Protein AF-A0A9P7ACK7-F1 (afdb_monomer_lite)

Secondary structure (DSSP, 8-state):
-----------PBP--EE----TTSS-HHHHS-GGGSSSSTT--SEEEE-SSTTS-EEEETT--SB-SSTTPPPHHHHHHHHHHHHHHHHHHS--TT--GGGS-HHHHHHHHHHHHHHHHHHHHHHHHHHHHHHHHHHHHHHHHHHHHHHHHHS-HHHHHHHHHHHHHTT--HHHHHHHHHHHHTTS---TT--THHHHHHHHHTT-

Radius of gyration: 42.9 Å; chains: 1; bounding box: 90×29×126 Å

pLDDT: mean 78.99, std 15.55, range [35.28, 98.31]

Structure (mmCIF, N/CA/C/O backbone):
data_AF-A0A9P7ACK7-F1
#
_entry.id   AF-A0A9P7ACK7-F1
#
loop_
_atom_site.group_PDB
_atom_site.id
_atom_site.type_symbol
_atom_site.label_atom_id
_atom_site.label_alt_id
_atom_site.label_comp_id
_atom_site.label_asym_id
_atom_site.label_entity_id
_atom_site.label_seq_id
_atom_site.pdbx_PDB_ins_code
_atom_site.Cartn_x
_atom_site.Cartn_y
_atom_site.Cartn_z
_atom_site.occupancy
_atom_site.B_iso_or_equiv
_atom_site.auth_seq_id
_atom_site.auth_comp_id
_atom_site.auth_asym_id
_atom_site.auth_atom_id
_atom_site.pdbx_PDB_model_num
ATOM 1 N N . MET A 1 1 ? 42.274 -5.880 -63.599 1.00 37.25 1 MET A N 1
ATOM 2 C CA . MET A 1 1 ? 42.775 -5.464 -62.274 1.00 37.25 1 MET A CA 1
ATOM 3 C C . MET A 1 1 ? 41.823 -4.400 -61.757 1.00 37.25 1 MET A C 1
ATOM 5 O O . MET A 1 1 ? 41.959 -3.244 -62.131 1.00 37.25 1 MET A O 1
ATOM 9 N N . CYS A 1 2 ? 40.782 -4.815 -61.036 1.00 35.28 2 CYS A N 1
ATOM 10 C CA . CYS A 1 2 ? 39.877 -3.897 -60.348 1.00 35.28 2 CYS A CA 1
ATOM 11 C C . CYS A 1 2 ? 40.475 -3.650 -58.967 1.00 35.28 2 CYS A C 1
ATOM 13 O O . CYS A 1 2 ? 40.701 -4.600 -58.224 1.00 35.28 2 CYS A O 1
ATOM 15 N N . SER A 1 3 ? 40.822 -2.399 -58.688 1.00 40.72 3 SER A N 1
ATOM 16 C CA . SER A 1 3 ? 41.389 -1.988 -57.411 1.00 40.72 3 SER A CA 1
ATOM 17 C C . SER A 1 3 ? 40.266 -1.846 -56.391 1.00 40.72 3 SER A C 1
ATOM 19 O O . SER A 1 3 ? 39.449 -0.933 -56.489 1.00 40.72 3 SER A O 1
ATOM 21 N N . ASP A 1 4 ? 40.252 -2.765 -55.431 1.00 46.09 4 ASP A N 1
ATOM 22 C CA . ASP A 1 4 ? 39.451 -2.706 -54.215 1.00 46.09 4 ASP A CA 1
ATOM 23 C C . ASP A 1 4 ? 39.925 -1.547 -53.330 1.00 46.09 4 ASP A C 1
ATOM 25 O O . ASP A 1 4 ? 40.923 -1.642 -52.615 1.00 46.09 4 ASP A O 1
ATOM 29 N N . THR A 1 5 ? 39.195 -0.436 -53.349 1.00 46.88 5 THR A N 1
ATOM 30 C CA . THR A 1 5 ? 39.210 0.545 -52.260 1.00 46.88 5 THR A CA 1
ATOM 31 C C . THR A 1 5 ? 38.055 0.233 -51.315 1.00 46.88 5 THR A C 1
ATOM 33 O O . THR A 1 5 ? 36.973 0.815 -51.391 1.00 46.88 5 THR A O 1
ATOM 36 N N . CYS A 1 6 ? 38.292 -0.705 -50.394 1.00 43.12 6 CYS A N 1
ATOM 37 C CA . CYS A 1 6 ? 37.492 -0.845 -49.181 1.00 43.12 6 CYS A CA 1
ATOM 38 C C . CYS A 1 6 ? 37.646 0.436 -48.350 1.00 43.12 6 CYS A C 1
ATOM 40 O O . CYS A 1 6 ? 38.599 0.592 -47.589 1.00 43.12 6 CYS A O 1
ATOM 42 N N . PHE A 1 7 ? 36.712 1.371 -48.514 1.00 46.81 7 PHE A N 1
ATOM 43 C CA . PHE A 1 7 ? 36.520 2.464 -47.571 1.00 46.81 7 PHE A CA 1
ATOM 44 C C . PHE A 1 7 ? 36.173 1.856 -46.208 1.00 46.81 7 PHE A C 1
ATOM 46 O O . PHE A 1 7 ? 35.097 1.284 -46.034 1.00 46.81 7 PHE A O 1
ATOM 53 N N . LEU A 1 8 ? 37.088 1.974 -45.245 1.00 49.50 8 LEU A N 1
ATOM 54 C CA . LEU A 1 8 ? 36.790 1.785 -43.829 1.00 49.50 8 LEU A CA 1
ATOM 55 C C . LEU A 1 8 ? 35.678 2.780 -43.466 1.00 49.50 8 LEU A C 1
ATOM 57 O O . LEU A 1 8 ? 35.921 3.984 -43.371 1.00 49.50 8 LEU A O 1
ATOM 61 N N . LYS A 1 9 ? 34.438 2.289 -43.346 1.00 55.56 9 LYS A N 1
ATOM 62 C CA . LYS A 1 9 ? 33.336 3.063 -42.766 1.00 55.56 9 LYS A CA 1
ATOM 63 C C . LYS A 1 9 ? 33.740 3.450 -41.338 1.00 55.56 9 LYS A C 1
ATOM 65 O O . LYS A 1 9 ? 34.284 2.595 -40.642 1.00 55.56 9 LYS A O 1
ATOM 70 N N . PRO A 1 10 ? 33.485 4.692 -40.895 1.00 56.47 10 PRO A N 1
ATOM 71 C CA . PRO A 1 10 ? 33.673 5.047 -39.496 1.00 56.47 10 PRO A CA 1
ATOM 72 C C . PRO A 1 10 ? 32.839 4.104 -38.624 1.00 56.47 10 PRO A C 1
ATOM 74 O O . PRO A 1 10 ? 31.705 3.779 -38.981 1.00 56.47 10 PRO A O 1
ATOM 77 N N . ASP A 1 11 ? 33.406 3.657 -37.507 1.00 60.44 11 ASP A N 1
ATOM 78 C CA . ASP A 1 11 ? 32.701 2.857 -36.510 1.00 60.44 11 ASP A CA 1
ATOM 79 C C . ASP A 1 11 ? 31.513 3.668 -35.968 1.00 60.44 11 ASP A C 1
ATOM 81 O O . ASP A 1 11 ? 31.672 4.586 -35.161 1.00 60.44 11 ASP A O 1
ATOM 85 N N . ILE A 1 12 ? 30.306 3.373 -36.455 1.00 74.62 12 ILE A N 1
ATOM 86 C CA . ILE A 1 12 ? 29.082 4.033 -35.997 1.00 74.62 12 ILE A CA 1
ATOM 87 C C . ILE A 1 12 ? 28.707 3.420 -34.649 1.00 74.62 12 ILE A C 1
ATOM 89 O O . ILE A 1 12 ? 28.418 2.223 -34.550 1.00 74.62 12 ILE A O 1
ATOM 93 N N . VAL A 1 13 ? 28.693 4.251 -33.606 1.00 82.81 13 VAL A N 1
ATOM 94 C CA . VAL A 1 13 ? 28.342 3.827 -32.249 1.00 82.81 13 VAL A CA 1
ATOM 95 C C . VAL A 1 13 ? 26.847 3.529 -32.163 1.00 82.81 13 VAL A C 1
ATOM 97 O O . VAL A 1 13 ? 26.015 4.360 -32.520 1.00 82.81 13 VAL A O 1
ATOM 100 N N . CYS A 1 14 ? 26.491 2.358 -31.633 1.00 84.00 14 CYS A N 1
ATOM 101 C CA . CYS A 1 14 ? 25.102 1.965 -31.417 1.00 84.00 14 CYS A CA 1
ATOM 102 C C . CYS A 1 14 ? 24.400 2.964 -30.469 1.00 84.00 14 CYS A C 1
ATOM 104 O O . CYS A 1 14 ? 24.851 3.131 -29.326 1.00 84.00 14 CYS A O 1
ATOM 106 N N . PRO A 1 15 ? 23.300 3.612 -30.901 1.00 83.19 15 PRO A N 1
ATOM 107 C CA . PRO A 1 15 ? 22.572 4.587 -30.089 1.00 83.19 15 PRO A CA 1
ATOM 108 C C . PRO A 1 15 ? 21.656 3.948 -29.029 1.00 83.19 15 PRO A C 1
ATOM 110 O O . PRO A 1 15 ? 21.229 4.638 -28.105 1.00 83.19 15 PRO A O 1
ATOM 113 N N . GLY A 1 16 ? 21.361 2.647 -29.141 1.00 88.44 16 GLY A N 1
ATOM 114 C CA . GLY A 1 16 ? 20.352 1.959 -28.326 1.00 88.44 16 GLY A CA 1
ATOM 115 C C . GLY A 1 16 ? 18.915 2.205 -28.808 1.00 88.44 16 GLY A C 1
ATOM 116 O O . GLY A 1 16 ? 18.692 2.762 -29.882 1.00 88.44 16 GLY A O 1
ATOM 117 N N . ILE A 1 17 ? 17.934 1.771 -28.014 1.00 91.44 17 ILE A N 1
ATOM 118 C CA . ILE A 1 17 ? 16.497 1.882 -28.315 1.00 91.44 17 ILE A CA 1
ATOM 119 C C . ILE A 1 17 ? 15.850 2.984 -27.472 1.00 91.44 17 ILE A C 1
ATOM 121 O O . ILE A 1 17 ? 16.075 3.013 -26.265 1.00 91.44 17 ILE A O 1
ATOM 125 N N . PRO A 1 18 ? 15.016 3.870 -28.046 1.00 91.38 18 PRO A N 1
ATOM 126 C CA . PRO A 1 18 ? 14.220 4.806 -27.254 1.00 91.38 18 PRO A CA 1
ATOM 127 C C . PRO A 1 18 ? 13.176 4.073 -26.399 1.00 91.38 18 PRO A C 1
ATOM 129 O O . PRO A 1 18 ? 12.415 3.240 -26.892 1.00 91.38 18 PRO A O 1
ATOM 132 N N . ILE A 1 19 ? 13.122 4.400 -25.109 1.00 91.94 19 ILE A N 1
ATOM 133 C CA . ILE A 1 19 ? 12.103 3.896 -24.189 1.00 91.94 19 ILE A CA 1
ATOM 134 C C . ILE A 1 19 ? 10.873 4.794 -24.312 1.00 91.94 19 ILE A C 1
ATOM 136 O O . ILE A 1 19 ? 10.815 5.881 -23.738 1.00 91.94 19 ILE A O 1
ATOM 140 N N . ASN A 1 20 ? 9.871 4.316 -25.047 1.00 90.38 20 ASN A N 1
ATOM 141 C CA . ASN A 1 20 ? 8.569 4.970 -25.131 1.00 90.38 20 ASN A CA 1
ATOM 142 C C . ASN A 1 20 ? 7.736 4.579 -23.910 1.00 90.38 20 ASN A C 1
ATOM 144 O O . ASN A 1 20 ? 7.006 3.586 -23.934 1.00 90.38 20 ASN A O 1
ATOM 148 N N . TRP A 1 21 ? 7.899 5.328 -22.823 1.00 90.06 21 TRP A N 1
ATOM 149 C CA . TRP A 1 21 ? 7.120 5.107 -21.614 1.00 90.06 21 TRP A CA 1
ATOM 150 C C . TRP A 1 21 ? 5.757 5.807 -21.720 1.00 90.06 21 TRP A C 1
ATOM 152 O O . TRP A 1 21 ? 5.718 6.957 -22.151 1.00 90.06 21 TRP A O 1
ATOM 162 N N . PRO A 1 22 ? 4.647 5.145 -21.359 1.00 89.12 22 PRO A N 1
ATOM 163 C CA . PRO A 1 22 ? 3.318 5.738 -21.457 1.00 89.12 22 PRO A CA 1
ATOM 164 C C . PRO A 1 22 ? 3.135 6.977 -20.571 1.00 89.12 22 PRO A C 1
ATOM 166 O O . PRO A 1 22 ? 3.427 6.933 -19.375 1.00 89.12 22 PRO A O 1
ATOM 169 N N . ASP A 1 23 ? 2.560 8.035 -21.148 1.00 85.88 23 ASP A N 1
ATOM 170 C CA . ASP A 1 23 ? 2.195 9.272 -20.442 1.00 85.88 23 ASP A CA 1
ATOM 171 C C . ASP A 1 23 ? 0.953 9.111 -19.546 1.00 85.88 23 ASP A C 1
ATOM 173 O O . ASP A 1 23 ? 0.711 9.942 -18.673 1.00 85.88 23 ASP A O 1
ATOM 177 N N . ASP A 1 24 ? 0.157 8.048 -19.747 1.00 86.38 24 ASP A N 1
ATOM 178 C CA . ASP A 1 24 ? -0.969 7.696 -18.867 1.00 86.38 24 ASP A CA 1
ATOM 179 C C . ASP A 1 24 ? -0.515 7.202 -17.485 1.00 86.38 24 ASP A C 1
ATOM 181 O O . ASP A 1 24 ? -1.296 7.209 -16.533 1.00 86.38 24 ASP A O 1
ATOM 185 N N . LEU A 1 25 ? 0.751 6.798 -17.363 1.00 82.94 25 LEU A N 1
ATOM 186 C CA . LEU A 1 25 ? 1.365 6.446 -16.091 1.00 82.94 25 LEU A CA 1
ATOM 187 C C . LEU A 1 25 ? 2.047 7.655 -15.444 1.00 82.94 25 LEU A C 1
ATOM 189 O O . LEU A 1 25 ? 2.235 8.718 -16.030 1.00 82.94 25 LEU A O 1
ATOM 193 N N . HIS A 1 26 ? 2.498 7.467 -14.203 1.00 83.50 26 HIS A N 1
ATOM 194 C CA . HIS A 1 26 ? 3.465 8.383 -13.609 1.00 83.50 26 HIS A CA 1
ATOM 195 C C . HIS A 1 26 ? 4.717 8.499 -14.482 1.00 83.50 26 HIS A C 1
ATOM 197 O O . HIS A 1 26 ? 5.072 7.559 -15.198 1.00 83.50 26 HIS A O 1
ATOM 203 N N . THR A 1 27 ? 5.429 9.621 -14.337 1.00 89.38 27 THR A N 1
ATOM 204 C CA . THR A 1 27 ? 6.691 9.885 -15.041 1.00 89.38 27 THR A CA 1
ATOM 205 C C . THR A 1 27 ? 7.606 8.661 -15.030 1.00 89.38 27 THR A C 1
ATOM 207 O O . THR A 1 27 ? 7.651 7.935 -14.036 1.00 89.38 27 THR A O 1
ATOM 210 N N . PHE A 1 28 ? 8.359 8.446 -16.115 1.00 89.94 28 PHE A N 1
ATOM 211 C CA . PHE A 1 28 ? 9.276 7.307 -16.259 1.00 89.94 28 PHE A CA 1
ATOM 212 C C . PHE A 1 28 ? 10.101 7.058 -14.986 1.00 89.94 28 PHE A C 1
ATOM 214 O O . PHE A 1 28 ? 10.133 5.955 -14.458 1.00 89.94 28 PHE A O 1
ATOM 221 N N . PHE A 1 29 ? 10.676 8.112 -14.404 1.00 90.06 29 PHE A N 1
ATOM 222 C CA . PHE A 1 29 ? 11.458 8.026 -13.168 1.00 90.06 29 PHE A CA 1
ATOM 223 C C . PHE A 1 29 ? 10.691 7.499 -11.952 1.00 90.06 29 PHE A C 1
ATOM 225 O O . PHE A 1 29 ? 11.293 6.900 -11.068 1.00 90.06 29 PHE A O 1
ATOM 232 N N . MET A 1 30 ? 9.386 7.734 -11.883 1.00 89.69 30 MET A N 1
ATOM 233 C CA . MET A 1 30 ? 8.548 7.339 -10.756 1.00 89.69 30 MET A CA 1
ATOM 234 C C . MET A 1 30 ? 7.959 5.940 -10.930 1.00 89.69 30 MET A C 1
ATOM 236 O O . MET A 1 30 ? 7.724 5.258 -9.936 1.00 89.69 30 MET A O 1
ATOM 240 N N . SER A 1 31 ? 7.702 5.510 -12.163 1.00 90.81 31 SER A N 1
ATOM 241 C CA . SER A 1 31 ? 7.065 4.223 -12.465 1.00 90.81 31 SER A CA 1
ATOM 242 C C . SER A 1 31 ? 8.055 3.133 -12.888 1.00 90.81 31 SER A C 1
ATOM 244 O O . SER A 1 31 ? 7.728 1.952 -12.790 1.00 90.81 31 SER A O 1
ATOM 246 N N . PHE A 1 32 ? 9.274 3.493 -13.298 1.00 92.38 32 PHE A N 1
ATOM 247 C CA . PHE A 1 32 ? 10.307 2.530 -13.662 1.00 92.38 32 PHE A CA 1
ATOM 248 C C . PHE A 1 32 ? 10.862 1.786 -12.429 1.00 92.38 32 PHE A C 1
ATOM 250 O O . PHE A 1 32 ? 11.143 2.414 -11.400 1.00 92.38 32 PHE A O 1
ATOM 257 N N . PRO A 1 33 ? 11.068 0.456 -12.506 1.00 92.25 33 PRO A N 1
ATOM 258 C CA . PRO A 1 33 ? 11.529 -0.351 -11.379 1.00 92.25 33 PRO A CA 1
ATOM 259 C C . PRO A 1 33 ? 13.048 -0.238 -11.175 1.00 92.25 33 PRO A C 1
ATOM 261 O O . PRO A 1 33 ? 13.812 -1.164 -11.460 1.00 92.25 33 PRO A O 1
ATOM 264 N N . TRP A 1 34 ? 13.497 0.899 -10.635 1.00 91.31 34 TRP A N 1
ATOM 265 C CA . TRP A 1 34 ? 14.916 1.180 -10.365 1.00 91.31 34 TRP A CA 1
ATOM 266 C C . TRP A 1 34 ? 15.601 0.136 -9.481 1.00 91.31 34 TRP A C 1
ATOM 268 O O . TRP A 1 34 ? 16.800 -0.090 -9.619 1.00 91.31 34 TRP A O 1
ATOM 278 N N . ALA A 1 35 ? 14.846 -0.564 -8.632 1.00 88.75 35 ALA A N 1
ATOM 279 C CA . ALA A 1 35 ? 15.369 -1.649 -7.808 1.00 88.75 35 ALA A CA 1
ATOM 280 C C . ALA A 1 35 ? 16.025 -2.777 -8.633 1.00 88.75 35 ALA A C 1
ATOM 282 O O . ALA A 1 35 ? 16.903 -3.468 -8.123 1.00 88.75 35 ALA A O 1
ATOM 283 N N . ARG A 1 36 ? 15.643 -2.948 -9.908 1.00 89.69 36 ARG A N 1
ATOM 284 C CA . ARG A 1 36 ? 16.204 -3.964 -10.821 1.00 89.69 36 ARG A CA 1
ATOM 285 C C . ARG A 1 36 ? 17.413 -3.480 -11.621 1.00 89.69 36 ARG A C 1
ATOM 287 O O . ARG A 1 36 ? 17.953 -4.234 -12.431 1.00 89.69 36 ARG A O 1
ATOM 294 N N . TYR A 1 37 ? 17.812 -2.224 -11.441 1.00 87.31 37 TYR A N 1
ATOM 295 C CA . TYR A 1 37 ? 18.936 -1.640 -12.166 1.00 87.31 37 TYR A CA 1
ATOM 296 C C . TYR A 1 37 ? 20.291 -2.165 -11.662 1.00 87.31 37 TYR A C 1
ATOM 298 O O . TYR A 1 37 ? 21.234 -2.300 -12.440 1.00 87.31 37 TYR A O 1
ATOM 306 N N . HIS A 1 38 ? 20.377 -2.502 -10.373 1.00 80.81 38 HIS A N 1
ATOM 307 C CA . HIS A 1 38 ? 21.589 -3.024 -9.740 1.00 80.81 38 HIS A CA 1
ATOM 308 C C . HIS A 1 38 ? 21.841 -4.505 -10.062 1.00 80.81 38 HIS A C 1
ATOM 310 O O . HIS A 1 38 ? 20.951 -5.226 -10.519 1.00 80.81 38 HIS A O 1
ATOM 316 N N . ASP A 1 39 ? 23.070 -4.966 -9.819 1.00 75.31 39 ASP A N 1
ATOM 317 C CA . ASP A 1 39 ? 23.428 -6.372 -9.992 1.00 75.31 39 ASP A CA 1
ATOM 318 C C . ASP A 1 39 ? 22.706 -7.266 -8.978 1.00 75.31 39 ASP A C 1
ATOM 320 O O . ASP A 1 39 ? 22.709 -7.019 -7.774 1.00 75.31 39 ASP A O 1
ATOM 324 N N . GLY A 1 40 ? 22.071 -8.318 -9.492 1.00 81.38 40 GLY A N 1
ATOM 325 C CA . GLY A 1 40 ? 21.267 -9.259 -8.726 1.00 81.38 40 GLY A CA 1
ATOM 326 C C . GLY A 1 40 ? 20.627 -10.318 -9.629 1.00 81.38 40 GLY A C 1
ATOM 327 O O . GLY A 1 40 ? 20.746 -10.227 -10.856 1.00 81.38 40 GLY A O 1
ATOM 328 N N . PRO A 1 41 ? 19.945 -11.317 -9.045 1.00 80.94 41 PRO A N 1
ATOM 329 C CA . PRO A 1 41 ? 19.292 -12.387 -9.803 1.00 80.94 41 PRO A CA 1
ATOM 330 C C . PRO A 1 41 ? 18.198 -11.857 -10.744 1.00 80.94 41 PRO A C 1
ATOM 332 O O . PRO A 1 41 ? 18.047 -12.366 -11.848 1.00 80.94 41 PRO A O 1
ATOM 335 N N . ASP A 1 42 ? 17.511 -10.777 -10.355 1.00 83.81 42 ASP A N 1
ATOM 336 C CA . ASP A 1 42 ? 16.421 -10.161 -11.125 1.00 83.81 42 ASP A CA 1
ATOM 337 C C . ASP A 1 42 ? 16.856 -8.930 -11.940 1.00 83.81 42 ASP A C 1
ATOM 339 O O . ASP A 1 42 ? 16.007 -8.134 -12.370 1.00 83.81 42 ASP A O 1
ATOM 343 N N . ARG A 1 43 ? 18.167 -8.735 -12.137 1.00 89.31 43 ARG A N 1
ATOM 344 C CA . ARG A 1 43 ? 18.708 -7.549 -12.816 1.00 89.31 43 ARG A CA 1
ATOM 345 C C . ARG A 1 43 ? 18.180 -7.421 -14.241 1.00 89.31 43 ARG A C 1
ATOM 347 O O . ARG A 1 43 ? 17.995 -8.412 -14.947 1.00 89.31 43 ARG A O 1
ATOM 354 N N . LEU A 1 44 ? 17.997 -6.187 -14.696 1.00 91.19 44 LEU A N 1
ATOM 355 C CA . LEU A 1 44 ? 17.602 -5.937 -16.081 1.00 91.19 44 LEU A CA 1
ATOM 356 C C . LEU A 1 44 ? 18.699 -6.407 -17.060 1.00 91.19 44 LEU A C 1
ATOM 358 O O . LEU A 1 44 ? 19.894 -6.229 -16.773 1.00 91.19 44 LEU A O 1
ATOM 362 N N . PRO A 1 45 ? 18.323 -6.981 -18.223 1.00 91.12 45 PRO A N 1
ATOM 363 C CA . PRO A 1 45 ? 19.280 -7.410 -19.247 1.00 91.12 45 PRO A CA 1
ATOM 364 C C . PRO A 1 45 ? 19.887 -6.229 -20.026 1.00 91.12 45 PRO A C 1
ATOM 366 O O . PRO A 1 45 ? 20.795 -6.407 -20.835 1.00 91.12 45 PRO A O 1
ATOM 369 N N . PHE A 1 46 ? 19.423 -5.008 -19.756 1.00 92.50 46 PHE A N 1
ATOM 370 C CA . PHE A 1 46 ? 19.845 -3.775 -20.407 1.00 92.50 46 PHE A CA 1
ATOM 371 C C . PHE A 1 46 ? 20.226 -2.698 -19.387 1.00 92.50 46 PHE A C 1
ATOM 373 O O . PHE A 1 46 ? 19.827 -2.747 -18.222 1.00 92.50 46 PHE A O 1
ATOM 380 N N . THR A 1 47 ? 21.012 -1.727 -19.835 1.00 91.69 47 THR A N 1
ATOM 381 C CA . THR A 1 47 ? 21.277 -0.464 -19.149 1.00 91.69 47 THR A CA 1
ATOM 382 C C . THR A 1 47 ? 20.365 0.623 -19.706 1.00 91.69 47 THR A C 1
ATOM 384 O O . THR A 1 47 ? 19.883 0.534 -20.837 1.00 91.69 47 THR A O 1
ATOM 387 N N . VAL A 1 48 ? 20.100 1.643 -18.895 1.00 92.06 48 VAL A N 1
ATOM 388 C CA . VAL A 1 48 ? 19.272 2.787 -19.272 1.00 92.06 48 VAL A CA 1
ATOM 389 C C . VAL A 1 48 ? 20.166 4.012 -19.284 1.00 92.06 48 VAL A C 1
ATOM 391 O O . VAL A 1 48 ? 20.758 4.370 -18.270 1.00 92.06 48 VAL A O 1
ATOM 394 N N . ASP A 1 49 ? 20.258 4.638 -20.444 1.00 89.94 49 ASP A N 1
ATOM 395 C CA . ASP A 1 49 ? 20.870 5.935 -20.645 1.00 89.94 49 ASP A CA 1
ATOM 396 C C . ASP A 1 49 ? 19.810 7.028 -20.458 1.00 89.94 49 ASP A C 1
ATOM 398 O O . ASP A 1 49 ? 18.766 7.044 -21.114 1.00 89.94 49 ASP A O 1
ATOM 402 N N . ILE A 1 50 ? 20.089 7.931 -19.524 1.00 88.62 50 ILE A N 1
ATOM 403 C CA . ILE A 1 50 ? 19.214 9.032 -19.111 1.00 88.62 50 ILE A CA 1
ATOM 404 C C . ILE A 1 50 ? 19.894 10.385 -19.383 1.00 88.62 50 ILE A C 1
ATOM 406 O O . ILE A 1 50 ? 19.51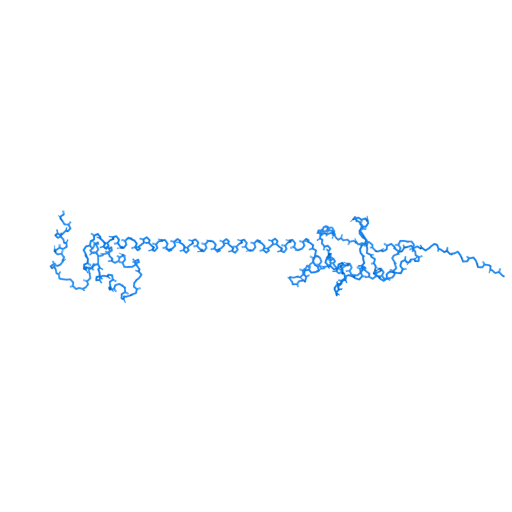9 11.410 -18.818 1.00 88.62 50 ILE A O 1
ATOM 410 N N . THR A 1 51 ? 20.916 10.415 -20.241 1.00 87.19 51 THR A N 1
ATOM 411 C CA . THR A 1 51 ? 21.576 11.660 -20.669 1.00 87.19 51 THR A CA 1
ATOM 412 C C . THR A 1 51 ? 20.573 12.699 -21.171 1.00 87.19 51 THR A C 1
ATOM 414 O O . THR A 1 51 ? 20.719 13.885 -20.880 1.00 87.19 51 THR A O 1
ATOM 417 N N . VAL A 1 52 ? 19.509 12.253 -21.850 1.00 85.62 52 VAL A N 1
ATOM 418 C CA . VAL A 1 52 ? 18.342 13.071 -22.201 1.00 85.62 52 VAL A CA 1
ATOM 419 C C . VAL A 1 52 ? 17.122 12.588 -21.400 1.00 85.62 52 VAL A C 1
ATOM 421 O O . VAL A 1 52 ? 16.473 11.622 -21.799 1.00 85.62 52 VAL A O 1
ATOM 424 N N . PRO A 1 53 ? 16.732 13.267 -20.302 1.00 79.38 53 PRO A N 1
ATOM 425 C CA . PRO A 1 53 ? 15.672 12.798 -19.398 1.00 79.38 53 PRO A CA 1
ATOM 426 C C . PRO A 1 53 ? 14.296 12.603 -20.041 1.00 79.38 53 PRO A C 1
ATOM 428 O O . PRO A 1 53 ? 13.486 11.827 -19.545 1.00 79.38 53 PRO A O 1
ATOM 431 N N . ARG A 1 54 ? 14.014 13.331 -21.129 1.00 81.81 54 ARG A N 1
ATOM 432 C CA . ARG A 1 54 ? 12.748 13.236 -21.874 1.00 81.81 54 ARG A CA 1
ATOM 433 C C . ARG A 1 54 ? 12.721 12.091 -22.885 1.00 81.81 54 ARG A C 1
ATOM 435 O O . ARG A 1 54 ? 11.650 11.741 -23.358 1.00 81.81 54 ARG A O 1
ATOM 442 N N . LEU A 1 55 ? 13.883 11.551 -23.239 1.00 86.12 55 LEU A N 1
ATOM 443 C CA . LEU A 1 55 ? 14.044 10.494 -24.233 1.00 86.12 55 LEU A CA 1
ATOM 444 C C . LEU A 1 55 ? 15.027 9.451 -23.687 1.00 86.12 55 LEU A C 1
ATOM 446 O O . LEU A 1 55 ? 16.123 9.302 -24.234 1.00 86.12 55 LEU A O 1
ATOM 450 N N . PRO A 1 56 ? 14.675 8.761 -22.584 1.00 91.69 56 PRO A N 1
ATOM 451 C CA . PRO A 1 56 ? 15.530 7.722 -22.037 1.00 91.69 56 PRO A CA 1
ATOM 452 C C . PRO A 1 56 ? 15.744 6.627 -23.085 1.00 91.69 56 PRO A C 1
ATOM 454 O O . PRO A 1 56 ? 14.825 6.251 -23.817 1.00 91.69 56 PRO A O 1
ATOM 457 N N . ARG A 1 57 ? 16.970 6.115 -23.170 1.00 91.81 57 ARG A N 1
ATOM 458 C CA . ARG A 1 57 ? 17.350 5.066 -24.120 1.00 91.81 57 ARG A CA 1
ATOM 459 C C . ARG A 1 57 ? 17.793 3.814 -23.383 1.00 91.81 57 ARG A C 1
ATOM 461 O O . ARG A 1 57 ? 18.465 3.895 -22.367 1.00 91.81 57 ARG A O 1
ATOM 468 N N . ALA A 1 58 ? 17.432 2.646 -23.892 1.00 92.62 58 ALA A N 1
ATOM 469 C CA . ALA A 1 58 ? 17.872 1.360 -23.379 1.00 92.62 58 ALA A CA 1
ATOM 470 C C . ALA A 1 58 ? 18.962 0.771 -24.280 1.00 92.62 58 ALA A C 1
ATOM 472 O O . ALA A 1 58 ? 18.857 0.809 -25.508 1.00 92.62 58 ALA A O 1
ATOM 473 N N . ARG A 1 59 ? 19.995 0.184 -23.679 1.00 91.75 59 ARG A N 1
ATOM 474 C CA . ARG A 1 59 ? 21.071 -0.517 -24.386 1.00 91.75 59 ARG A CA 1
ATOM 475 C C . ARG A 1 59 ? 21.266 -1.894 -23.773 1.00 91.75 59 ARG A C 1
ATOM 477 O O . ARG A 1 59 ? 21.397 -2.010 -22.560 1.00 91.75 59 ARG A O 1
ATOM 484 N N . SER A 1 60 ? 21.307 -2.942 -24.591 1.00 91.81 60 SER A N 1
ATOM 485 C CA . SER A 1 60 ? 21.610 -4.288 -24.092 1.00 91.81 60 SER A CA 1
ATOM 486 C C . SER A 1 60 ? 22.977 -4.318 -23.401 1.00 91.81 60 SER A C 1
ATOM 488 O O . SER A 1 60 ? 23.920 -3.670 -23.857 1.00 91.81 60 SER A O 1
ATOM 490 N N . LYS A 1 61 ? 23.113 -5.097 -22.322 1.00 89.12 61 LYS A N 1
ATOM 491 C CA . LYS A 1 61 ? 24.421 -5.338 -21.684 1.00 89.12 61 LYS A CA 1
ATOM 492 C C . LYS A 1 61 ? 25.385 -6.109 -22.593 1.00 89.12 61 LYS A C 1
ATOM 494 O O . LYS A 1 61 ? 26.586 -6.067 -22.362 1.00 89.12 61 LYS A O 1
ATOM 499 N N . LEU A 1 62 ? 24.857 -6.782 -23.618 1.00 88.06 62 LEU A N 1
ATOM 500 C CA . LEU A 1 62 ? 25.611 -7.513 -24.640 1.00 88.06 62 LEU A CA 1
ATOM 501 C C . LEU A 1 62 ? 25.749 -6.717 -25.950 1.00 88.06 62 LEU A C 1
ATOM 503 O O . LEU A 1 62 ? 26.068 -7.283 -26.987 1.00 88.06 62 LEU A O 1
ATOM 507 N N . CYS A 1 63 ? 25.478 -5.408 -25.925 1.00 87.56 63 CYS A N 1
ATOM 508 C CA . CYS A 1 63 ? 25.575 -4.552 -27.103 1.00 87.56 63 CYS A CA 1
ATOM 509 C C . CYS A 1 63 ? 26.982 -4.614 -27.712 1.00 87.56 63 CYS A C 1
ATOM 511 O O . CYS A 1 63 ? 27.963 -4.315 -27.036 1.00 87.56 63 CYS A O 1
ATOM 513 N N . SER A 1 64 ? 27.081 -4.896 -29.012 1.00 80.38 64 SER A N 1
ATOM 514 C CA . SER A 1 64 ? 28.357 -4.899 -29.745 1.00 80.38 64 SER A CA 1
ATOM 515 C C . SER A 1 64 ? 28.958 -3.502 -29.942 1.00 80.38 64 SER A C 1
ATOM 517 O O . SER A 1 64 ? 29.999 -3.371 -30.573 1.00 80.38 64 SER A O 1
ATOM 519 N N . HIS A 1 65 ? 28.289 -2.448 -29.452 1.00 78.62 65 HIS A N 1
ATOM 520 C CA . HIS A 1 65 ? 28.623 -1.025 -29.601 1.00 78.62 65 HIS A CA 1
ATOM 521 C C . HIS A 1 65 ? 28.732 -0.498 -31.038 1.00 78.62 65 HIS A C 1
ATOM 523 O O . HIS A 1 65 ? 28.757 0.716 -31.209 1.00 78.62 65 HIS A O 1
ATOM 529 N N . LEU A 1 66 ? 28.701 -1.368 -32.042 1.00 76.44 66 LEU A N 1
ATOM 530 C CA . LEU A 1 66 ? 28.789 -1.060 -33.462 1.00 76.44 66 LEU A CA 1
ATOM 531 C C . LEU A 1 66 ? 27.435 -1.303 -34.134 1.00 76.44 66 LEU A C 1
ATOM 533 O O . LEU A 1 66 ? 26.717 -2.241 -33.781 1.00 76.44 66 LEU A O 1
ATOM 537 N N . THR A 1 67 ? 27.081 -0.466 -35.106 1.00 74.31 67 THR A N 1
ATOM 538 C CA . THR A 1 67 ? 25.894 -0.666 -35.947 1.00 74.31 67 THR A CA 1
ATOM 539 C C . THR A 1 67 ? 26.224 -0.500 -37.428 1.00 74.31 67 THR A C 1
ATOM 541 O O . THR A 1 67 ? 27.121 0.244 -37.815 1.00 74.31 67 THR A O 1
ATOM 544 N N . ILE A 1 68 ? 25.488 -1.224 -38.275 1.00 72.12 68 ILE A N 1
ATOM 545 C CA . ILE A 1 68 ? 25.668 -1.233 -39.736 1.00 72.12 68 ILE A CA 1
ATOM 546 C C . ILE A 1 68 ? 25.061 0.036 -40.369 1.00 72.12 68 ILE A C 1
ATOM 548 O O . ILE A 1 68 ? 25.442 0.432 -41.479 1.00 72.12 68 ILE A O 1
ATOM 552 N N . ARG A 1 69 ? 24.110 0.679 -39.674 1.00 72.31 69 ARG A N 1
ATOM 553 C CA . ARG A 1 69 ? 23.369 1.861 -40.134 1.00 72.31 69 ARG A CA 1
ATOM 554 C C . ARG A 1 69 ? 23.277 2.906 -39.026 1.00 72.31 69 ARG A C 1
ATOM 556 O O . ARG A 1 69 ? 22.974 2.564 -37.886 1.00 72.31 69 ARG A O 1
ATOM 563 N N . GLU A 1 70 ? 23.470 4.172 -39.389 1.00 69.62 70 GLU A N 1
ATOM 564 C CA . GLU A 1 70 ? 23.172 5.307 -38.510 1.00 69.62 70 GLU A CA 1
ATOM 565 C C . GLU A 1 70 ? 21.717 5.209 -38.020 1.00 69.62 70 GLU A C 1
ATOM 567 O O . GLU A 1 70 ? 20.824 4.851 -38.787 1.00 69.62 70 GLU A O 1
ATOM 572 N N . ASP A 1 71 ? 21.510 5.445 -36.724 1.00 73.31 71 ASP A N 1
ATOM 573 C CA . ASP A 1 71 ? 20.225 5.388 -36.009 1.00 73.31 71 ASP A CA 1
ATOM 574 C C . ASP A 1 71 ? 19.537 4.026 -35.820 1.00 73.31 71 ASP A C 1
ATOM 576 O O . ASP A 1 71 ? 18.511 3.963 -35.137 1.00 73.31 71 ASP A O 1
ATOM 580 N N . TYR A 1 72 ? 20.102 2.917 -36.307 1.00 81.31 72 TYR A N 1
ATOM 581 C CA . TYR A 1 72 ? 19.537 1.589 -36.037 1.00 81.31 72 TYR A CA 1
ATOM 582 C C . TYR A 1 72 ? 20.205 0.916 -34.828 1.00 81.31 72 TYR A C 1
ATOM 584 O O . TYR A 1 72 ? 21.440 0.908 -34.736 1.00 81.31 72 TYR A O 1
ATOM 592 N N . PRO A 1 73 ? 19.421 0.317 -33.908 1.00 84.38 73 PRO A N 1
ATOM 593 C CA . PRO A 1 73 ? 19.973 -0.494 -32.830 1.00 84.38 73 PRO A CA 1
ATOM 594 C C . PRO A 1 73 ? 20.613 -1.774 -33.389 1.00 84.38 73 PRO A C 1
ATOM 596 O O . PRO A 1 73 ? 20.208 -2.275 -34.437 1.00 84.38 73 PRO A O 1
ATOM 599 N N . CYS A 1 74 ? 21.598 -2.320 -32.671 1.00 87.12 74 CYS A N 1
ATOM 600 C CA . CYS A 1 74 ? 22.096 -3.674 -32.935 1.00 87.12 74 CYS A CA 1
ATOM 601 C C . CYS A 1 74 ? 21.018 -4.727 -32.600 1.00 87.12 74 CYS A C 1
ATOM 603 O O . CYS A 1 74 ? 20.048 -4.411 -31.904 1.00 87.12 74 CYS A O 1
ATOM 605 N N . GLU A 1 75 ? 21.187 -5.965 -33.063 1.00 86.19 75 GLU A N 1
ATOM 606 C CA . GLU A 1 75 ? 20.204 -7.056 -32.919 1.00 86.19 75 GLU A CA 1
ATOM 607 C C . GLU A 1 75 ? 19.813 -7.306 -31.448 1.00 86.19 75 GLU A C 1
ATOM 609 O O . GLU A 1 75 ? 18.641 -7.295 -31.082 1.00 86.19 75 GLU A O 1
ATOM 614 N N . GLU A 1 76 ? 20.809 -7.347 -30.575 1.00 88.31 76 GLU A N 1
ATOM 615 C CA . GLU A 1 76 ? 20.733 -7.532 -29.126 1.00 88.31 76 GLU A CA 1
ATOM 616 C C . GLU A 1 76 ? 20.046 -6.354 -28.442 1.00 88.31 76 GLU A C 1
ATOM 618 O O . GLU A 1 76 ? 19.362 -6.520 -27.435 1.00 88.31 76 GLU A O 1
ATOM 623 N N . CYS A 1 77 ? 20.236 -5.134 -28.958 1.00 88.19 77 CYS A N 1
ATOM 624 C CA . CYS A 1 77 ? 19.464 -3.989 -28.492 1.00 88.19 77 CYS A CA 1
ATOM 625 C C . CYS A 1 77 ? 18.014 -4.096 -28.970 1.00 88.19 77 CYS A C 1
ATOM 627 O O . CYS A 1 77 ? 17.137 -3.731 -28.200 1.00 88.19 77 CYS A O 1
ATOM 629 N N . GLY A 1 78 ? 17.761 -4.648 -30.162 1.00 86.62 78 GLY A N 1
ATOM 630 C CA . GLY A 1 78 ? 16.437 -5.007 -30.689 1.00 86.62 78 GLY A CA 1
ATOM 631 C C . GLY A 1 78 ? 15.577 -5.777 -29.688 1.00 86.62 78 GLY A C 1
ATOM 632 O O . GLY A 1 78 ? 14.443 -5.387 -29.405 1.00 86.62 78 GLY A O 1
ATOM 633 N N . GLU A 1 79 ? 16.144 -6.821 -29.084 1.00 88.88 79 GLU A N 1
ATOM 634 C CA . GLU A 1 79 ? 15.453 -7.683 -28.114 1.00 88.88 79 GLU A CA 1
ATOM 635 C C . GLU A 1 79 ? 15.043 -6.953 -26.824 1.00 88.88 79 GLU A C 1
ATOM 637 O O . GLU A 1 79 ? 14.050 -7.303 -26.179 1.00 88.88 79 GLU A O 1
ATOM 642 N N . VAL A 1 80 ? 15.753 -5.878 -26.460 1.00 91.62 80 VAL A N 1
ATOM 643 C CA . VAL A 1 80 ? 15.442 -5.068 -25.270 1.00 91.62 80 VAL A CA 1
ATOM 644 C C . VAL A 1 80 ? 14.041 -4.465 -25.347 1.00 91.62 80 VAL A C 1
ATOM 646 O O . VAL A 1 80 ? 13.396 -4.286 -24.311 1.00 91.62 80 VAL A O 1
ATOM 649 N N . TYR A 1 81 ? 13.533 -4.207 -26.553 1.00 89.31 81 TYR A N 1
ATOM 650 C CA . TYR A 1 81 ? 12.187 -3.679 -26.749 1.00 89.31 81 TYR A CA 1
ATOM 651 C C . TYR A 1 81 ? 11.111 -4.562 -26.095 1.00 89.31 81 TYR A C 1
ATOM 653 O O . TYR A 1 81 ? 10.226 -4.049 -25.406 1.00 89.31 81 TYR A O 1
ATOM 661 N N . ALA A 1 82 ? 11.221 -5.890 -26.225 1.00 90.50 82 ALA A N 1
ATOM 662 C CA . ALA A 1 82 ? 10.275 -6.830 -25.622 1.00 90.50 82 ALA A CA 1
ATOM 663 C C . ALA A 1 82 ? 10.308 -6.766 -24.086 1.00 90.50 82 ALA A C 1
ATOM 665 O O . ALA A 1 82 ? 9.264 -6.777 -23.429 1.00 90.50 82 ALA A O 1
ATOM 666 N N . HIS A 1 83 ? 11.502 -6.627 -23.504 1.00 90.88 83 HIS A N 1
ATOM 667 C CA . HIS A 1 83 ? 11.656 -6.472 -22.059 1.00 90.88 83 HIS A CA 1
ATOM 668 C C . HIS A 1 83 ? 11.063 -5.158 -21.549 1.00 90.88 83 HIS A C 1
ATOM 670 O O . HIS A 1 83 ? 10.383 -5.158 -20.524 1.00 90.88 83 HIS A O 1
ATOM 676 N N . VAL A 1 84 ? 11.282 -4.047 -22.258 1.00 91.56 84 VAL A N 1
ATOM 677 C CA . VAL A 1 84 ? 10.698 -2.744 -21.910 1.00 91.56 84 VAL A CA 1
ATOM 678 C C . VAL A 1 84 ? 9.172 -2.809 -21.957 1.00 91.56 84 VAL A C 1
ATOM 680 O O . VAL A 1 84 ? 8.518 -2.360 -21.018 1.00 91.56 84 VAL A O 1
ATOM 683 N N . TYR A 1 85 ? 8.600 -3.427 -22.993 1.00 91.06 85 TYR A N 1
ATOM 684 C CA . TYR A 1 85 ? 7.151 -3.589 -23.106 1.00 91.06 85 TYR A CA 1
ATOM 685 C C . TYR A 1 85 ? 6.565 -4.405 -21.946 1.00 91.06 85 TYR A C 1
ATOM 687 O O . TYR A 1 85 ? 5.545 -4.032 -21.369 1.00 91.06 85 TYR A O 1
ATOM 695 N N . HIS A 1 86 ? 7.243 -5.479 -21.538 1.00 91.12 86 HIS A N 1
ATOM 696 C CA . HIS A 1 86 ? 6.819 -6.269 -20.384 1.00 91.12 86 HIS A CA 1
ATOM 697 C C . HIS A 1 86 ? 6.848 -5.468 -19.070 1.00 91.12 86 HIS A C 1
ATOM 699 O O . HIS A 1 86 ? 5.944 -5.599 -18.247 1.00 91.12 86 HIS A O 1
ATOM 705 N N . LEU A 1 87 ? 7.846 -4.598 -18.874 1.00 90.88 87 LEU A N 1
ATOM 706 C CA . LEU A 1 87 ? 7.884 -3.707 -17.708 1.00 90.88 87 LEU A CA 1
ATOM 707 C C . LEU A 1 87 ? 6.730 -2.701 -17.711 1.00 90.88 87 LEU A C 1
ATOM 709 O O . LEU A 1 87 ? 6.182 -2.412 -16.650 1.00 90.88 87 LEU A O 1
ATOM 713 N N . ILE A 1 88 ? 6.351 -2.193 -18.886 1.00 91.06 88 ILE A N 1
ATOM 714 C CA . ILE A 1 88 ? 5.203 -1.294 -19.035 1.00 91.06 88 ILE A CA 1
ATOM 715 C C . ILE A 1 88 ? 3.905 -2.009 -18.638 1.00 91.06 88 ILE A C 1
ATOM 717 O O . ILE A 1 88 ? 3.091 -1.432 -17.919 1.00 91.06 88 ILE A O 1
ATOM 721 N N . ASP A 1 89 ? 3.723 -3.265 -19.052 1.00 91.06 89 ASP A N 1
ATOM 722 C CA . ASP A 1 89 ? 2.546 -4.064 -18.687 1.00 91.06 89 ASP A CA 1
ATOM 723 C C . ASP A 1 89 ? 2.436 -4.261 -17.165 1.00 91.06 89 ASP A C 1
ATOM 725 O O . ASP A 1 89 ? 1.387 -4.004 -16.568 1.00 91.06 89 ASP A O 1
ATOM 729 N N . ILE A 1 90 ? 3.553 -4.599 -16.508 1.00 90.06 90 ILE A N 1
ATOM 730 C CA . ILE A 1 90 ? 3.614 -4.715 -15.042 1.00 90.06 90 ILE A CA 1
ATOM 731 C C . ILE A 1 90 ? 3.311 -3.372 -14.366 1.00 90.06 90 ILE A C 1
ATOM 733 O O . ILE A 1 90 ? 2.582 -3.334 -13.375 1.00 90.06 90 ILE A O 1
ATOM 737 N N . ALA A 1 91 ? 3.852 -2.271 -14.892 1.00 88.75 91 ALA A N 1
ATOM 738 C CA . ALA A 1 91 ? 3.628 -0.939 -14.344 1.00 88.75 91 ALA A CA 1
ATOM 739 C C . ALA A 1 91 ? 2.169 -0.474 -14.509 1.00 88.75 91 ALA A C 1
ATOM 741 O O . ALA A 1 91 ? 1.666 0.252 -13.651 1.00 88.75 91 ALA A O 1
ATOM 742 N N . ARG A 1 92 ? 1.473 -0.898 -15.571 1.00 89.25 92 ARG A N 1
ATOM 743 C CA . ARG A 1 92 ? 0.047 -0.603 -15.774 1.00 89.25 92 ARG A CA 1
ATOM 744 C C . ARG A 1 92 ? -0.850 -1.396 -14.841 1.00 89.25 92 ARG A C 1
ATOM 746 O O . ARG A 1 92 ? -1.722 -0.817 -14.202 1.00 89.25 92 ARG A O 1
ATOM 753 N N . ASN A 1 93 ? -0.633 -2.704 -14.758 1.00 87.12 93 ASN A N 1
ATOM 754 C CA . ASN A 1 93 ? -1.510 -3.607 -14.021 1.00 87.12 93 ASN A CA 1
ATOM 755 C C . ASN A 1 93 ? -0.715 -4.450 -13.017 1.00 87.12 93 ASN A C 1
ATOM 757 O O . ASN A 1 93 ? -0.573 -5.666 -13.195 1.00 87.12 93 ASN A O 1
ATOM 761 N N . PRO A 1 94 ? -0.210 -3.838 -11.929 1.00 85.75 94 PRO A N 1
ATOM 762 C CA . PRO A 1 94 ? 0.494 -4.586 -10.904 1.00 85.75 94 PRO A CA 1
ATOM 763 C C . PRO A 1 94 ? -0.482 -5.544 -10.213 1.00 85.75 94 PRO A C 1
ATOM 765 O O . PRO A 1 94 ? -1.457 -5.139 -9.579 1.00 85.75 94 PRO A O 1
ATOM 768 N N . LYS A 1 95 ? -0.218 -6.850 -10.311 1.00 86.00 95 LYS A N 1
ATOM 769 C CA . LYS A 1 95 ? -0.974 -7.869 -9.566 1.00 86.00 95 LYS A CA 1
ATOM 770 C C . LYS A 1 95 ? -0.803 -7.646 -8.059 1.00 86.00 95 LYS A C 1
ATOM 772 O O . LYS A 1 95 ? 0.268 -7.232 -7.617 1.00 86.00 95 LYS A O 1
ATOM 777 N N . ALA A 1 96 ? -1.812 -8.010 -7.267 1.00 79.19 96 ALA A N 1
ATOM 778 C CA . ALA A 1 96 ? -1.867 -7.754 -5.819 1.00 79.19 96 ALA A CA 1
ATOM 779 C C . ALA A 1 96 ? -0.671 -8.300 -5.009 1.00 79.19 96 ALA A C 1
ATOM 781 O O . ALA A 1 96 ? -0.357 -7.773 -3.946 1.00 79.19 96 ALA A O 1
ATOM 782 N N . HIS A 1 97 ? 0.005 -9.334 -5.515 1.00 82.88 97 HIS A N 1
ATOM 783 C CA . HIS A 1 97 ? 1.170 -9.962 -4.880 1.00 82.88 97 HIS A CA 1
ATOM 784 C C . HIS A 1 97 ? 2.439 -9.844 -5.729 1.00 82.88 97 HIS A C 1
ATOM 786 O O . HIS A 1 97 ? 3.354 -10.658 -5.611 1.00 82.88 97 HIS A O 1
ATOM 792 N N . THR A 1 98 ? 2.493 -8.850 -6.617 1.00 85.38 98 THR A N 1
ATOM 793 C CA . THR A 1 98 ? 3.718 -8.540 -7.357 1.00 85.38 98 THR A CA 1
ATOM 794 C C . THR A 1 98 ? 4.811 -8.163 -6.364 1.00 85.38 98 THR A C 1
ATOM 796 O O . THR A 1 98 ? 4.594 -7.347 -5.469 1.00 85.38 98 THR A O 1
ATOM 799 N N . ASN A 1 99 ? 5.989 -8.762 -6.513 1.00 87.75 99 ASN A N 1
ATOM 800 C CA . ASN A 1 99 ? 7.135 -8.429 -5.681 1.00 87.75 99 ASN A CA 1
ATOM 801 C C . ASN A 1 99 ? 7.499 -6.939 -5.865 1.00 87.75 99 ASN A C 1
ATOM 803 O O . ASN A 1 99 ? 7.598 -6.462 -6.996 1.00 87.75 99 ASN A O 1
ATOM 807 N N . TYR A 1 100 ? 7.728 -6.218 -4.762 1.00 87.19 100 TYR A N 1
ATOM 808 C CA . TYR A 1 100 ? 8.060 -4.788 -4.752 1.00 87.19 100 TYR A CA 1
ATOM 809 C C . TYR A 1 100 ? 9.263 -4.422 -5.628 1.00 87.19 100 TYR A C 1
ATOM 811 O O . TYR A 1 100 ? 9.327 -3.300 -6.117 1.00 87.19 100 TYR A O 1
ATOM 819 N N . HIS A 1 101 ? 10.178 -5.361 -5.894 1.00 87.31 101 HIS A N 1
ATOM 820 C CA . HIS A 1 101 ? 11.292 -5.144 -6.823 1.00 87.31 101 HIS A CA 1
ATOM 821 C C . HIS A 1 101 ? 10.844 -4.775 -8.247 1.00 87.31 101 HIS A C 1
ATOM 823 O O . HIS A 1 101 ? 11.590 -4.116 -8.964 1.00 87.31 101 HIS A O 1
ATOM 829 N N . TYR A 1 102 ? 9.639 -5.170 -8.661 1.00 87.00 102 TYR A N 1
ATOM 830 C CA . TYR A 1 102 ? 9.083 -4.875 -9.985 1.00 87.00 102 TYR A CA 1
ATOM 831 C C . TYR A 1 102 ? 8.246 -3.592 -10.016 1.00 87.00 102 TYR A C 1
ATOM 833 O O . TYR A 1 102 ? 7.748 -3.218 -11.075 1.00 87.00 102 TYR A O 1
ATOM 841 N N . LEU A 1 103 ? 8.077 -2.932 -8.871 1.00 89.62 103 LEU A N 1
ATOM 842 C CA . LEU A 1 103 ? 7.230 -1.760 -8.726 1.00 89.62 103 LEU A CA 1
ATOM 843 C C . LEU A 1 103 ? 8.073 -0.483 -8.719 1.00 89.62 103 LEU A C 1
ATOM 845 O O . LEU A 1 103 ? 9.165 -0.440 -8.151 1.00 89.62 103 LEU A O 1
ATOM 849 N N . GLY A 1 104 ? 7.551 0.567 -9.351 1.00 91.12 104 GLY A N 1
ATOM 850 C CA . GLY A 1 104 ? 8.136 1.899 -9.282 1.00 91.12 104 GLY A CA 1
ATOM 851 C C . GLY A 1 104 ? 7.878 2.570 -7.931 1.00 91.12 104 GLY A C 1
ATOM 852 O O . GLY A 1 104 ? 7.058 2.123 -7.123 1.00 91.12 104 GLY A O 1
ATOM 853 N N . LEU A 1 105 ? 8.549 3.698 -7.698 1.00 91.06 105 LEU A N 1
ATOM 854 C CA . LEU A 1 105 ? 8.349 4.524 -6.506 1.00 91.06 105 LEU A CA 1
ATOM 855 C C . LEU A 1 105 ? 6.890 4.991 -6.357 1.00 91.06 105 LEU A C 1
ATOM 857 O O . LEU A 1 105 ? 6.383 5.067 -5.239 1.00 91.06 105 LEU A O 1
ATOM 861 N N . ALA A 1 106 ? 6.207 5.278 -7.468 1.00 90.44 106 ALA A N 1
ATOM 862 C CA . ALA A 1 106 ? 4.804 5.678 -7.454 1.00 90.44 106 ALA A CA 1
ATOM 863 C C . ALA A 1 106 ? 3.894 4.578 -6.891 1.00 90.44 106 ALA A C 1
ATOM 865 O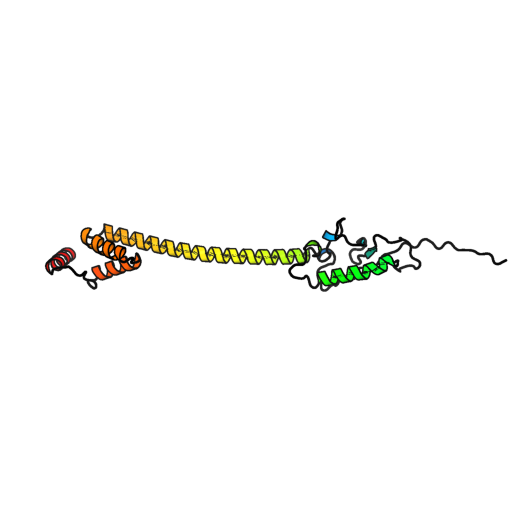 O . ALA A 1 106 ? 3.153 4.819 -5.942 1.00 90.44 106 ALA A O 1
ATOM 866 N N . HIS A 1 107 ? 4.029 3.346 -7.387 1.00 89.88 107 HIS A N 1
ATOM 867 C CA . HIS A 1 107 ? 3.261 2.208 -6.882 1.00 89.88 107 HIS A CA 1
ATOM 868 C C . HIS A 1 107 ? 3.540 1.944 -5.401 1.00 89.88 107 HIS A C 1
ATOM 870 O O . HIS A 1 107 ? 2.618 1.680 -4.634 1.00 89.88 107 HIS A O 1
ATOM 876 N N . MET A 1 108 ? 4.803 2.050 -4.971 1.00 89.12 108 MET A N 1
ATOM 877 C CA . MET A 1 108 ? 5.154 1.906 -3.553 1.00 89.12 108 MET A CA 1
ATOM 878 C C . MET A 1 108 ? 4.501 2.988 -2.689 1.00 89.12 108 MET A C 1
ATOM 880 O O . MET A 1 108 ? 4.007 2.689 -1.600 1.00 89.12 108 MET A O 1
ATOM 884 N N . ARG A 1 109 ? 4.467 4.236 -3.172 1.00 91.06 109 ARG A N 1
ATOM 885 C CA . ARG A 1 109 ? 3.792 5.344 -2.492 1.00 91.06 109 ARG A CA 1
ATOM 886 C C . ARG A 1 109 ? 2.300 5.064 -2.337 1.00 91.06 109 ARG A C 1
ATOM 888 O O . ARG A 1 109 ? 1.780 5.247 -1.240 1.00 91.06 109 ARG A O 1
ATOM 895 N N . ASP A 1 110 ? 1.632 4.586 -3.378 1.00 89.56 110 ASP A N 1
ATOM 896 C CA . ASP A 1 110 ? 0.197 4.292 -3.325 1.00 89.56 110 ASP A CA 1
ATOM 897 C C . ASP A 1 110 ? -0.118 3.162 -2.340 1.00 89.56 110 ASP A C 1
ATOM 899 O O . ASP A 1 110 ? -1.046 3.270 -1.533 1.00 89.56 110 ASP A O 1
ATOM 903 N N . ILE A 1 111 ? 0.701 2.105 -2.335 1.00 89.50 111 ILE A N 1
ATOM 904 C CA . ILE A 1 111 ? 0.581 1.002 -1.372 1.00 89.50 111 ILE A CA 1
ATOM 905 C C . ILE A 1 111 ? 0.761 1.515 0.060 1.00 89.50 111 ILE A C 1
ATOM 907 O O . ILE A 1 111 ? -0.019 1.156 0.946 1.00 89.50 111 ILE A O 1
ATOM 911 N N . LEU A 1 112 ? 1.759 2.372 0.296 1.00 90.88 112 LEU A N 1
ATOM 912 C CA . LEU A 1 112 ? 2.003 2.972 1.605 1.00 90.88 112 LEU A CA 1
ATOM 913 C C . LEU A 1 112 ? 0.815 3.829 2.054 1.00 90.88 112 LEU A C 1
ATOM 915 O O . LEU A 1 112 ? 0.355 3.683 3.184 1.00 90.88 112 LEU A O 1
ATOM 919 N N . VAL A 1 113 ? 0.305 4.696 1.175 1.00 93.81 113 VAL A N 1
ATOM 920 C CA . VAL A 1 113 ? -0.838 5.572 1.466 1.00 93.81 113 VAL A CA 1
ATOM 921 C C . VAL A 1 113 ? -2.065 4.744 1.830 1.00 93.81 113 VAL A C 1
ATOM 923 O O . VAL A 1 113 ? -2.705 5.020 2.844 1.00 93.81 113 VAL A O 1
ATOM 926 N N . LYS A 1 114 ? -2.358 3.692 1.058 1.00 92.06 114 LYS A N 1
ATOM 927 C CA . LYS A 1 114 ? -3.475 2.786 1.339 1.00 92.06 114 LYS A CA 1
ATOM 928 C C . LYS A 1 114 ? -3.310 2.096 2.692 1.00 92.06 114 LYS A C 1
ATOM 930 O O . LYS A 1 114 ? -4.204 2.170 3.529 1.00 92.06 114 LYS A O 1
ATOM 935 N N . LYS A 1 115 ? -2.141 1.501 2.946 1.00 93.00 115 LYS A N 1
ATOM 936 C CA . LYS A 1 115 ? -1.849 0.823 4.216 1.00 93.00 115 LYS A CA 1
ATOM 937 C C . LYS A 1 115 ? -1.960 1.774 5.408 1.00 93.00 115 LYS A C 1
ATOM 939 O O . LYS A 1 115 ? -2.498 1.400 6.446 1.00 93.00 115 LYS A O 1
ATOM 944 N N . HIS A 1 116 ? -1.471 3.001 5.260 1.00 95.81 116 HIS A N 1
ATOM 945 C CA . HIS A 1 116 ? -1.563 4.015 6.302 1.00 95.81 116 HIS A CA 1
ATOM 946 C C . HIS A 1 116 ? -3.020 4.425 6.561 1.00 95.81 116 HIS A C 1
ATOM 948 O O . HIS A 1 116 ? -3.428 4.543 7.714 1.00 95.8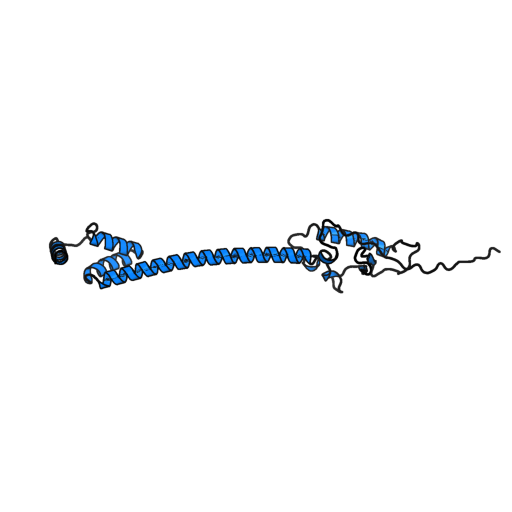1 116 HIS A O 1
ATOM 954 N N . ALA A 1 117 ? -3.831 4.602 5.514 1.00 96.94 117 ALA A N 1
ATOM 955 C CA . ALA A 1 117 ? -5.259 4.882 5.661 1.00 96.94 117 ALA A CA 1
ATOM 956 C C . ALA A 1 117 ? -5.992 3.750 6.406 1.00 96.94 117 ALA A C 1
ATOM 958 O O . ALA A 1 117 ? -6.786 4.026 7.308 1.00 96.94 117 ALA A O 1
ATOM 959 N N . ASP A 1 118 ? -5.670 2.491 6.099 1.00 96.38 118 ASP A N 1
ATOM 960 C CA . ASP A 1 118 ? -6.235 1.323 6.784 1.00 96.38 118 ASP A CA 1
ATOM 961 C C . ASP A 1 118 ? -5.851 1.297 8.273 1.00 96.38 118 ASP A C 1
ATOM 963 O O . ASP A 1 118 ? -6.711 1.097 9.132 1.00 96.38 118 ASP A O 1
ATOM 967 N N . GLN A 1 119 ? -4.584 1.575 8.603 1.00 97.50 119 GLN A N 1
ATOM 968 C CA . GLN A 1 119 ? -4.115 1.671 9.992 1.00 97.50 119 GLN A CA 1
ATOM 969 C C . GLN A 1 119 ? -4.820 2.790 10.764 1.00 97.50 119 GLN A C 1
ATOM 971 O O . GLN A 1 119 ? -5.254 2.585 11.898 1.00 97.50 119 GLN A O 1
ATOM 976 N N . VAL A 1 120 ? -4.981 3.964 10.148 1.00 98.00 120 VAL A N 1
ATOM 977 C CA . VAL A 1 120 ? -5.713 5.084 10.753 1.00 98.00 120 VAL A CA 1
ATOM 978 C C . VAL A 1 120 ? -7.161 4.688 11.043 1.00 98.00 120 VAL A C 1
ATOM 980 O O . VAL A 1 120 ? -7.676 4.995 12.117 1.00 98.00 120 VAL A O 1
ATOM 983 N N . ASN A 1 121 ? -7.820 3.983 10.123 1.00 97.81 121 ASN A N 1
ATOM 984 C CA . ASN A 1 121 ? -9.192 3.523 10.329 1.00 97.81 121 ASN A CA 1
ATOM 985 C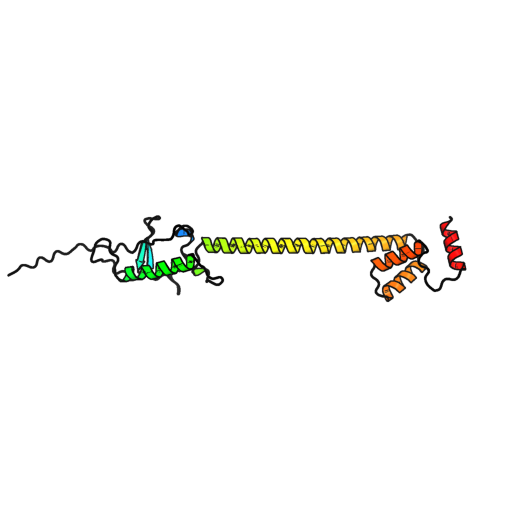 C . ASN A 1 121 ? -9.290 2.474 11.445 1.00 97.81 121 ASN A C 1
ATOM 987 O O . ASN A 1 121 ? -10.191 2.563 12.277 1.00 97.81 121 ASN A O 1
ATOM 991 N N . GLN A 1 122 ? -8.347 1.533 11.522 1.00 97.88 122 GLN A N 1
ATOM 992 C CA . GLN A 1 122 ? -8.288 0.557 12.615 1.00 97.88 122 GLN A CA 1
ATOM 993 C C . GLN A 1 122 ? -8.125 1.236 13.979 1.00 97.88 122 GLN A C 1
ATOM 995 O O . GLN A 1 122 ? -8.870 0.929 14.909 1.00 97.88 122 GLN A O 1
ATOM 1000 N N . LEU A 1 123 ? -7.213 2.205 14.088 1.00 98.12 123 LEU A N 1
ATOM 1001 C CA . LEU A 1 123 ? -6.993 2.946 15.331 1.00 98.12 123 LEU A CA 1
ATOM 1002 C C . LEU A 1 123 ? -8.214 3.783 15.733 1.00 98.12 123 LEU A C 1
ATOM 1004 O O . LEU A 1 123 ? -8.557 3.830 16.911 1.00 98.12 123 LEU A O 1
ATOM 1008 N N . LYS A 1 124 ? -8.915 4.399 14.771 1.00 98.25 124 LYS A N 1
ATOM 1009 C CA . LYS A 1 124 ? -10.177 5.112 15.036 1.00 98.25 124 LYS A CA 1
ATOM 1010 C C . LYS A 1 124 ? -11.249 4.182 15.602 1.00 98.25 124 LYS A C 1
ATOM 1012 O O . LYS A 1 124 ? -11.907 4.534 16.578 1.00 98.25 124 LYS A O 1
ATOM 1017 N N . LEU A 1 125 ? -11.413 2.998 15.007 1.00 98.12 125 LEU A N 1
ATOM 1018 C CA . LEU A 1 125 ? -12.365 1.995 15.489 1.00 98.12 125 LEU A CA 1
ATOM 1019 C C . LEU A 1 125 ? -12.000 1.513 16.895 1.00 98.12 125 LEU A C 1
ATOM 1021 O O . LEU A 1 125 ? -12.874 1.410 17.751 1.00 98.12 125 LEU A O 1
ATOM 1025 N N . GLN A 1 126 ? -10.714 1.272 17.155 1.00 98.25 126 GLN A N 1
ATOM 1026 C CA . GLN A 1 126 ? -10.242 0.884 18.479 1.00 98.25 126 GLN A CA 1
ATOM 1027 C C . GLN A 1 126 ? -10.521 1.972 19.522 1.00 98.25 126 GLN A C 1
ATOM 1029 O O . GLN A 1 126 ? -11.115 1.677 20.554 1.00 98.25 126 GLN A O 1
ATOM 1034 N N . ALA A 1 127 ? -10.181 3.228 19.228 1.00 98.31 127 ALA A N 1
ATOM 1035 C CA . ALA A 1 127 ? -10.438 4.350 20.128 1.00 98.31 127 ALA A CA 1
ATOM 1036 C C . ALA A 1 127 ? -11.936 4.517 20.437 1.00 98.31 127 ALA A C 1
ATOM 1038 O O . ALA A 1 127 ? -12.307 4.773 21.582 1.00 98.31 127 ALA A O 1
ATOM 1039 N N . CYS A 1 128 ? -12.804 4.329 19.438 1.00 98.00 128 CYS A N 1
ATOM 1040 C CA . CYS A 1 128 ? -14.252 4.357 19.630 1.00 98.00 128 CYS A CA 1
ATOM 1041 C C . CYS A 1 128 ? -14.724 3.221 20.550 1.00 98.00 128 CYS A C 1
ATOM 1043 O O . CYS A 1 128 ? -15.413 3.474 21.537 1.00 98.00 128 CYS A O 1
ATOM 1045 N N . ASN A 1 129 ? -14.289 1.988 20.284 1.00 97.75 129 ASN A N 1
ATOM 1046 C CA . ASN A 1 129 ? -14.640 0.830 21.104 1.00 97.75 129 ASN A CA 1
ATOM 1047 C C . ASN A 1 129 ? -14.153 0.975 22.549 1.00 97.75 129 ASN A C 1
ATOM 1049 O O . ASN A 1 129 ? -14.881 0.644 23.484 1.00 97.75 129 ASN A O 1
ATOM 1053 N N . ASP A 1 130 ? -12.933 1.470 22.743 1.00 97.75 130 ASP A N 1
ATOM 1054 C CA . ASP A 1 130 ? -12.369 1.667 24.073 1.00 97.75 130 ASP A CA 1
ATOM 1055 C C . ASP A 1 130 ? -13.097 2.796 24.812 1.00 97.75 130 ASP A C 1
ATOM 1057 O O . ASP A 1 130 ? -13.443 2.622 25.978 1.00 97.75 130 ASP A O 1
ATOM 1061 N N . SER A 1 131 ? -13.465 3.888 24.132 1.00 97.50 131 SER A N 1
ATOM 1062 C CA . SER A 1 131 ? -14.328 4.933 24.702 1.00 97.50 131 SER A CA 1
ATOM 1063 C C . SER A 1 131 ? -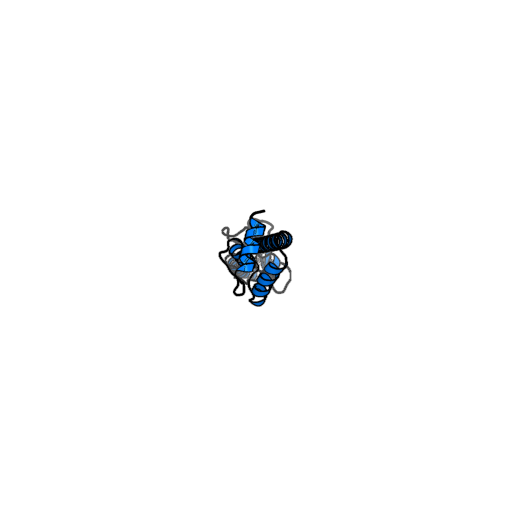15.675 4.376 25.180 1.00 97.50 131 SER A C 1
ATOM 1065 O O . SER A 1 131 ? -16.086 4.667 26.303 1.00 97.50 131 SER A O 1
ATOM 1067 N N . CYS A 1 132 ? -16.327 3.509 24.397 1.00 96.75 132 CYS A N 1
ATOM 1068 C CA . CYS A 1 132 ? -17.566 2.850 24.818 1.00 96.75 132 CYS A CA 1
ATOM 1069 C C . CYS A 1 132 ? -17.369 1.975 26.065 1.00 96.75 132 CYS A C 1
ATOM 1071 O O . CYS A 1 132 ? -18.193 2.020 26.978 1.00 96.75 132 CYS A O 1
ATOM 1073 N N . LYS A 1 133 ? -16.270 1.211 26.139 1.00 96.81 133 LYS A N 1
ATOM 1074 C CA . LYS A 1 133 ? -15.945 0.409 27.330 1.00 96.81 133 LYS A CA 1
ATOM 1075 C C . LYS A 1 133 ? -15.707 1.290 28.553 1.00 96.81 133 LYS A C 1
ATOM 1077 O O . LYS A 1 133 ? -16.221 0.980 29.621 1.00 96.81 133 LYS A O 1
ATOM 1082 N N . TYR A 1 134 ? -14.962 2.387 28.405 1.00 96.94 134 TYR A N 1
ATOM 1083 C CA . TYR A 1 134 ? -14.722 3.322 29.503 1.00 96.94 134 TYR A CA 1
ATOM 1084 C C . TYR A 1 134 ? -16.021 3.938 30.005 1.00 96.94 134 TYR A C 1
ATOM 1086 O O . TYR A 1 134 ? -16.247 3.955 31.211 1.00 96.94 134 TYR A O 1
ATOM 1094 N N . MET A 1 135 ? -16.895 4.378 29.098 1.00 95.81 135 MET A N 1
ATOM 1095 C CA . MET A 1 135 ? -18.196 4.922 29.478 1.00 95.81 135 MET A CA 1
ATOM 1096 C C . MET A 1 135 ? -19.033 3.909 30.254 1.00 95.81 135 MET A C 1
ATOM 1098 O O . MET A 1 135 ? -19.584 4.248 31.295 1.00 95.81 135 MET A O 1
ATOM 1102 N N . TYR A 1 136 ? -19.072 2.659 29.793 1.00 93.12 136 TYR A N 1
ATOM 1103 C CA . TYR A 1 136 ? -19.780 1.590 30.486 1.00 93.12 136 TYR A CA 1
ATOM 1104 C C . TYR A 1 136 ? -19.231 1.341 31.899 1.00 93.12 136 TYR A C 1
ATOM 1106 O O . TYR A 1 136 ? -19.996 1.308 32.861 1.00 93.12 136 TYR A O 1
ATOM 1114 N N . THR A 1 137 ? -17.910 1.217 32.045 1.00 93.19 137 THR A N 1
ATOM 1115 C CA . THR A 1 137 ? -17.265 1.006 33.351 1.00 93.19 137 THR A CA 1
ATOM 1116 C C . THR A 1 137 ? -17.469 2.196 34.291 1.00 93.19 137 THR A C 1
ATOM 1118 O O . THR A 1 137 ? -17.670 2.000 35.486 1.00 93.19 137 THR A O 1
ATOM 1121 N N . LEU A 1 138 ? -17.455 3.428 33.772 1.00 94.56 138 LEU A N 1
ATOM 1122 C CA . LEU A 1 138 ? -17.745 4.627 34.562 1.00 94.56 138 LEU A CA 1
ATOM 1123 C C . LEU A 1 138 ? -19.186 4.631 35.076 1.00 94.56 138 LEU A C 1
ATOM 1125 O O . LEU A 1 138 ? -19.398 4.933 36.245 1.00 94.56 138 LEU A O 1
ATOM 1129 N N . THR A 1 139 ? -20.160 4.250 34.244 1.00 87.62 139 THR A N 1
ATOM 1130 C CA . THR A 1 139 ? -21.552 4.095 34.690 1.00 87.62 139 THR A CA 1
ATOM 1131 C C . THR A 1 139 ? -21.672 3.024 35.774 1.00 87.62 139 THR A C 1
ATOM 1133 O O . THR A 1 139 ? -22.288 3.281 36.800 1.00 87.62 139 THR A O 1
ATOM 1136 N N . GLN A 1 140 ? -21.018 1.867 35.613 1.00 83.31 140 GLN A N 1
ATOM 1137 C CA . GLN A 1 140 ? -21.012 0.836 36.659 1.00 83.31 140 GLN A CA 1
ATOM 1138 C C . GLN A 1 140 ? -20.401 1.325 37.979 1.00 83.31 140 GLN A C 1
ATOM 1140 O O . GLN A 1 140 ? -20.872 0.954 39.054 1.00 83.31 140 GLN A O 1
ATOM 1145 N N . LEU A 1 141 ? -19.341 2.133 37.909 1.00 89.62 141 LEU A N 1
ATOM 1146 C CA . LEU A 1 141 ? -18.705 2.702 39.092 1.00 89.62 141 LEU A CA 1
ATOM 1147 C C . LEU A 1 141 ? -19.623 3.713 39.793 1.00 89.62 141 LEU A C 1
ATOM 1149 O O . LEU A 1 141 ? -19.686 3.715 41.020 1.00 89.62 141 LEU A O 1
ATOM 1153 N N . ASP A 1 142 ? -20.345 4.541 39.033 1.00 80.81 142 ASP A N 1
ATOM 1154 C CA . ASP A 1 142 ? -21.342 5.465 39.585 1.00 80.81 142 ASP A CA 1
ATOM 1155 C C . ASP A 1 142 ? -22.483 4.703 40.272 1.00 80.81 142 ASP A C 1
ATOM 1157 O O . ASP A 1 142 ? -22.816 5.002 41.417 1.00 80.81 142 ASP A O 1
ATOM 1161 N N . ASP A 1 143 ? -23.005 3.651 39.633 1.00 74.38 143 ASP A N 1
ATOM 1162 C CA . ASP A 1 143 ? -24.034 2.777 40.212 1.00 74.38 143 ASP A CA 1
ATOM 1163 C C . ASP A 1 143 ? -23.557 2.134 41.525 1.00 74.38 143 ASP A C 1
ATOM 1165 O O . ASP A 1 143 ? -24.293 2.088 42.513 1.00 74.38 143 ASP A O 1
ATOM 1169 N N . TYR A 1 144 ? -22.301 1.675 41.569 1.00 78.19 144 TYR A N 1
ATOM 1170 C CA . TYR A 1 144 ? -21.698 1.133 42.785 1.00 78.19 144 TYR A CA 1
ATOM 1171 C C . TYR A 1 144 ? -21.574 2.193 43.886 1.00 78.19 144 TYR A C 1
ATOM 1173 O O . TYR A 1 144 ? -21.925 1.928 45.035 1.00 78.19 144 TYR A O 1
ATOM 1181 N N . ASN A 1 145 ? -21.115 3.401 43.553 1.00 75.38 145 ASN A N 1
ATOM 1182 C CA . ASN A 1 145 ? -21.006 4.492 44.521 1.00 75.38 145 ASN A CA 1
ATOM 1183 C C . ASN A 1 145 ? -22.379 4.887 45.079 1.00 75.38 145 ASN A C 1
ATOM 1185 O O . ASN A 1 145 ? -22.510 5.052 46.290 1.00 75.38 145 ASN A O 1
ATOM 1189 N N . ARG A 1 146 ? -23.412 4.974 44.231 1.00 69.94 146 ARG A N 1
ATOM 1190 C CA . ARG A 1 146 ? -24.799 5.219 44.664 1.00 69.94 146 ARG A CA 1
ATOM 1191 C C . ARG A 1 146 ? -25.291 4.139 45.618 1.00 69.94 146 ARG A C 1
ATOM 1193 O O . ARG A 1 146 ? -25.858 4.466 46.656 1.00 69.94 146 ARG A O 1
ATOM 1200 N N . LEU A 1 147 ? -25.025 2.869 45.304 1.00 70.12 147 LEU A N 1
ATOM 1201 C CA . LEU A 1 147 ? -25.369 1.752 46.181 1.00 70.12 147 LEU A CA 1
ATOM 1202 C C . LEU A 1 147 ? -24.677 1.879 47.546 1.00 70.12 147 LEU A C 1
ATOM 1204 O O . LEU A 1 147 ? -25.324 1.723 48.578 1.00 70.12 147 LEU A O 1
ATOM 1208 N N . VAL A 1 148 ? -23.376 2.178 47.567 1.00 78.06 148 VAL A N 1
ATOM 1209 C CA . VAL A 1 148 ? -22.617 2.357 48.814 1.00 78.06 148 VAL A CA 1
ATOM 1210 C C . VAL A 1 148 ? -23.151 3.535 49.633 1.00 78.06 148 VAL A C 1
ATOM 1212 O O . VAL A 1 148 ? -23.313 3.389 50.844 1.00 78.06 148 VAL A O 1
ATOM 1215 N N . MET A 1 149 ? -23.470 4.669 48.997 1.00 72.12 149 MET A N 1
ATOM 1216 C CA . MET A 1 149 ? -24.072 5.818 49.686 1.00 72.12 149 MET A CA 1
ATOM 1217 C C . MET A 1 149 ? -25.428 5.451 50.302 1.00 72.12 149 MET A C 1
ATOM 1219 O O . MET A 1 149 ? -25.626 5.675 51.493 1.00 72.12 149 MET A O 1
ATOM 1223 N N . ALA A 1 150 ? -26.305 4.774 49.554 1.00 64.00 150 ALA A N 1
ATOM 1224 C CA . ALA A 1 150 ? -27.602 4.320 50.062 1.00 64.00 150 ALA A CA 1
ATOM 1225 C C . ALA A 1 150 ? -27.471 3.356 51.258 1.00 64.00 150 ALA A C 1
ATOM 1227 O O . ALA A 1 150 ? -28.221 3.466 52.226 1.00 64.00 150 ALA A O 1
ATOM 1228 N N . ILE A 1 151 ? -26.488 2.443 51.226 1.00 72.25 151 ILE A N 1
ATOM 1229 C CA . ILE A 1 151 ? -26.170 1.558 52.362 1.00 72.25 151 ILE A CA 1
ATOM 1230 C C . ILE A 1 151 ? -25.711 2.369 53.580 1.00 72.25 151 ILE A C 1
ATOM 1232 O O . ILE A 1 151 ? -26.051 2.023 54.710 1.00 72.25 151 ILE A O 1
ATOM 1236 N N . SER A 1 152 ? -24.917 3.422 53.369 1.00 73.31 152 SER A N 1
ATOM 1237 C CA . SER A 1 152 ? -24.388 4.245 54.461 1.00 73.31 152 SER A CA 1
ATOM 1238 C C . SER A 1 152 ? -25.441 5.141 55.121 1.00 73.31 152 SER A C 1
ATOM 1240 O O . SER A 1 152 ? -25.286 5.487 56.290 1.00 73.31 152 SER A O 1
ATOM 1242 N N . GLU A 1 153 ? -26.506 5.492 54.395 1.00 73.12 153 GLU A N 1
ATOM 1243 C CA . GLU A 1 153 ? -27.518 6.458 54.831 1.00 73.12 153 GLU A CA 1
ATOM 1244 C C . GLU A 1 153 ? -28.739 5.834 55.528 1.00 73.12 153 GLU A C 1
ATOM 1246 O O . GLU A 1 153 ? -29.386 6.543 56.294 1.00 73.12 153 GLU A O 1
ATOM 1251 N N . ASN A 1 154 ? -29.073 4.547 55.330 1.00 56.28 154 ASN A N 1
ATOM 1252 C CA . ASN A 1 154 ? -30.282 3.959 55.934 1.00 56.28 154 ASN A CA 1
ATOM 1253 C C . ASN A 1 154 ? -30.177 2.467 56.323 1.00 56.28 154 ASN A C 1
ATOM 1255 O O . ASN A 1 154 ? -29.941 1.591 55.503 1.00 56.28 154 ASN A O 1
ATOM 1259 N N . ASP A 1 155 ? -30.430 2.209 57.607 1.00 60.69 155 ASP A N 1
ATOM 1260 C CA . ASP A 1 155 ? -30.754 0.958 58.317 1.00 60.69 155 ASP A CA 1
ATOM 1261 C C . ASP A 1 155 ? -30.204 -0.403 57.798 1.00 60.69 155 ASP A C 1
ATOM 1263 O O . ASP A 1 155 ? -30.746 -1.111 56.941 1.00 60.69 155 ASP A O 1
ATOM 1267 N N . ILE A 1 156 ? -29.118 -0.806 58.457 1.00 60.16 156 ILE A N 1
ATOM 1268 C CA . ILE A 1 156 ? -28.102 -1.804 58.088 1.00 60.16 156 ILE A CA 1
ATOM 1269 C C . ILE A 1 156 ? -28.606 -3.263 57.929 1.00 60.16 156 ILE A C 1
ATOM 1271 O O . ILE A 1 156 ? -28.084 -3.975 57.067 1.00 60.16 156 ILE A O 1
ATOM 1275 N N . PRO A 1 157 ? -29.598 -3.785 58.678 1.00 60.53 157 PRO A N 1
ATOM 1276 C CA . PRO A 1 157 ? -29.914 -5.219 58.609 1.00 60.53 157 PRO A CA 1
ATOM 1277 C C . PRO A 1 157 ? -30.733 -5.632 57.375 1.00 60.53 157 PRO A C 1
ATOM 1279 O O . PRO A 1 157 ? -30.487 -6.688 56.784 1.00 60.53 157 PRO A O 1
ATOM 1282 N N . ARG A 1 158 ? -31.717 -4.814 56.971 1.00 56.09 158 ARG A N 1
ATOM 1283 C CA . ARG A 1 158 ? -32.682 -5.168 55.910 1.00 56.09 158 ARG A CA 1
ATOM 1284 C C . ARG A 1 158 ? -32.064 -5.091 54.518 1.00 56.09 158 ARG A C 1
ATOM 1286 O O . ARG A 1 158 ? -32.277 -5.988 53.699 1.00 56.09 158 ARG A O 1
ATOM 1293 N N . ILE A 1 159 ? -31.250 -4.066 54.273 1.00 66.62 159 ILE A N 1
ATOM 1294 C CA . ILE A 1 159 ? -30.544 -3.871 53.002 1.00 66.62 159 ILE A CA 1
ATOM 1295 C C . ILE A 1 159 ? -29.551 -5.013 52.768 1.00 66.62 159 ILE A C 1
ATOM 1297 O O . ILE A 1 159 ? -29.530 -5.607 51.690 1.00 66.62 159 ILE A O 1
ATOM 1301 N N . HIS A 1 160 ? -28.816 -5.421 53.806 1.00 67.44 160 HIS A N 1
ATOM 1302 C CA . HIS A 1 160 ? -27.927 -6.579 53.736 1.00 67.44 160 HIS A CA 1
ATOM 1303 C C . HIS A 1 160 ? -28.658 -7.872 53.350 1.00 67.44 160 HIS A C 1
ATOM 1305 O O . HIS A 1 160 ? -28.104 -8.694 52.620 1.00 67.44 160 HIS A O 1
ATOM 1311 N N . GLN A 1 161 ? -29.897 -8.073 53.806 1.00 66.25 161 GLN A N 1
ATOM 1312 C CA . GLN A 1 161 ? -30.686 -9.258 53.463 1.00 66.25 161 GLN A CA 1
ATOM 1313 C C . GLN A 1 161 ? -31.116 -9.254 51.989 1.00 66.25 161 GLN A C 1
ATOM 1315 O O . GLN A 1 161 ? -30.957 -10.267 51.307 1.00 66.25 161 GLN A O 1
ATOM 1320 N N . VAL A 1 162 ? -31.593 -8.115 51.476 1.00 66.50 162 VAL A N 1
ATOM 1321 C CA . VAL A 1 162 ? -32.003 -7.962 50.068 1.00 66.50 162 VAL A CA 1
ATOM 1322 C C . VAL A 1 162 ? -30.804 -8.089 49.128 1.00 66.50 162 VAL A C 1
ATOM 1324 O O . VAL A 1 162 ? -30.876 -8.843 48.156 1.00 66.50 162 VAL A O 1
ATOM 1327 N N . ILE A 1 163 ? -29.679 -7.449 49.458 1.00 71.88 163 ILE A N 1
ATOM 1328 C CA . ILE A 1 163 ? -28.427 -7.557 48.698 1.00 71.88 163 ILE A CA 1
ATOM 1329 C C . ILE A 1 163 ? -27.929 -9.006 48.691 1.00 71.88 163 ILE A C 1
ATOM 1331 O O . ILE A 1 163 ? -27.630 -9.540 47.627 1.00 71.88 163 ILE A O 1
ATOM 1335 N N . ASN A 1 164 ? -27.899 -9.689 49.840 1.00 68.75 164 ASN A N 1
ATOM 1336 C CA . ASN A 1 164 ? -27.452 -11.085 49.908 1.00 68.75 164 ASN A CA 1
ATOM 1337 C C . ASN A 1 164 ? -28.352 -12.037 49.109 1.00 68.75 164 ASN A C 1
ATOM 1339 O O . ASN A 1 164 ? -27.852 -12.967 48.476 1.00 68.75 164 ASN A O 1
ATOM 1343 N N . ILE A 1 165 ? -29.671 -11.822 49.118 1.00 70.94 165 ILE A N 1
ATOM 1344 C CA . ILE A 1 165 ? -30.610 -12.614 48.311 1.00 70.94 165 ILE A CA 1
ATOM 1345 C C . ILE A 1 165 ? -30.380 -12.346 46.822 1.00 70.94 165 ILE A C 1
ATOM 1347 O O . ILE A 1 165 ? -30.346 -13.281 46.024 1.00 70.94 165 ILE A O 1
ATOM 1351 N N . ALA A 1 166 ? -30.194 -11.088 46.433 1.00 71.25 166 ALA A N 1
ATOM 1352 C CA . ALA A 1 166 ? -30.005 -10.727 45.039 1.00 71.25 166 ALA A CA 1
ATOM 1353 C C . ALA A 1 166 ? -28.644 -11.201 44.490 1.00 71.25 166 ALA A C 1
ATOM 1355 O O . ALA A 1 166 ? -28.602 -11.765 43.398 1.00 71.25 166 ALA A O 1
ATOM 1356 N N . LEU A 1 167 ? -27.569 -11.112 45.282 1.00 75.44 167 LEU A N 1
ATOM 1357 C CA . LEU A 1 167 ? -26.256 -11.678 44.950 1.00 75.44 167 LEU A CA 1
ATOM 1358 C C . LEU A 1 167 ? -26.294 -13.208 44.834 1.00 75.44 167 LEU A C 1
ATOM 1360 O O . LEU A 1 167 ? -25.725 -13.761 43.897 1.00 75.44 167 LEU A O 1
ATOM 1364 N N . ARG A 1 168 ? -27.010 -13.910 45.729 1.00 72.62 168 ARG A N 1
ATOM 1365 C CA . ARG A 1 168 ? -27.215 -15.372 45.623 1.00 72.62 168 ARG A CA 1
ATOM 1366 C C . ARG A 1 168 ? -27.962 -15.780 44.355 1.00 72.62 168 ARG A C 1
ATOM 1368 O O . ARG A 1 168 ? -27.744 -16.877 43.856 1.00 72.62 168 ARG A O 1
ATOM 1375 N N . ASN A 1 169 ? -28.810 -14.898 43.838 1.00 74.38 169 ASN A N 1
ATOM 1376 C CA . ASN A 1 169 ? -29.554 -15.112 42.601 1.00 74.38 169 ASN A CA 1
ATOM 1377 C C . ASN A 1 169 ? -28.783 -14.658 41.347 1.00 74.38 169 ASN A C 1
ATOM 1379 O O . ASN A 1 169 ? -29.343 -14.710 40.256 1.00 74.38 169 ASN A O 1
ATOM 1383 N N . GLY A 1 170 ? -27.529 -14.207 41.483 1.00 76.69 170 GLY A N 1
ATOM 1384 C CA . GLY A 1 170 ? -26.720 -13.720 40.362 1.00 76.69 170 GLY A CA 1
ATOM 1385 C C . GLY A 1 170 ? -27.241 -12.422 39.738 1.00 76.69 170 GLY A C 1
ATOM 1386 O O . GLY A 1 170 ? -26.941 -12.151 38.578 1.00 76.69 170 GLY A O 1
ATOM 1387 N N . ALA A 1 171 ? -28.035 -11.641 40.477 1.00 77.50 171 ALA A N 1
ATOM 1388 C CA . ALA A 1 171 ? -28.596 -10.392 39.982 1.00 77.50 171 ALA A CA 1
ATOM 1389 C C . ALA A 1 171 ? -27.490 -9.354 39.749 1.00 77.50 171 ALA A C 1
ATOM 1391 O O . ALA A 1 171 ? -26.571 -9.202 40.560 1.00 77.50 171 ALA A O 1
ATOM 1392 N N . SER A 1 172 ? -27.594 -8.624 38.642 1.00 77.94 172 SER A N 1
ATOM 1393 C CA . SER A 1 172 ? -26.691 -7.511 38.344 1.00 77.94 172 SER A CA 1
ATOM 1394 C C . SER A 1 172 ? -26.858 -6.385 39.371 1.00 77.94 172 SER A C 1
ATOM 1396 O O . SER A 1 172 ? -27.950 -6.196 39.899 1.00 77.94 172 SER A O 1
ATOM 1398 N N . ILE A 1 173 ? -25.811 -5.589 39.625 1.00 74.19 173 ILE A N 1
ATOM 1399 C CA . ILE A 1 173 ? -25.869 -4.444 40.563 1.00 74.19 173 ILE A CA 1
ATOM 1400 C C . ILE A 1 173 ? -27.080 -3.545 40.267 1.00 74.19 173 ILE A C 1
ATOM 1402 O O . ILE A 1 173 ? -27.784 -3.150 41.190 1.00 74.19 173 ILE A O 1
ATOM 1406 N N . ARG A 1 174 ? -27.393 -3.316 38.986 1.00 74.81 174 ARG A N 1
ATOM 1407 C CA . ARG A 1 174 ? -28.567 -2.540 38.564 1.00 74.81 174 ARG A CA 1
ATOM 1408 C C . ARG A 1 174 ? -29.892 -3.159 39.019 1.00 74.81 174 ARG A C 1
ATOM 1410 O O . ARG A 1 174 ? -30.769 -2.447 39.480 1.00 74.81 174 ARG A O 1
ATOM 1417 N N . GLU A 1 175 ? -30.048 -4.478 38.933 1.00 75.94 175 GLU A N 1
ATOM 1418 C CA . GLU A 1 175 ? -31.241 -5.163 39.460 1.00 75.94 175 GLU A CA 1
ATOM 1419 C C . GLU A 1 175 ? -31.312 -5.129 40.988 1.00 75.94 175 GLU A C 1
ATOM 1421 O O . GLU A 1 175 ? -32.408 -5.137 41.542 1.00 75.94 175 GLU A O 1
ATOM 1426 N N . ILE A 1 176 ? -30.167 -5.107 41.674 1.00 77.19 176 ILE A N 1
ATOM 1427 C CA . ILE A 1 176 ? -30.116 -4.951 43.133 1.00 77.19 176 ILE A CA 1
ATOM 1428 C C . ILE A 1 176 ? -30.593 -3.550 43.523 1.00 77.19 176 ILE A C 1
ATOM 1430 O O . ILE A 1 176 ? -31.424 -3.433 44.419 1.00 77.19 176 ILE A O 1
ATOM 1434 N N . VAL A 1 177 ? -30.112 -2.515 42.826 1.00 74.50 177 VAL A N 1
ATOM 1435 C CA . VAL A 1 177 ? -30.530 -1.120 43.031 1.00 74.50 177 VAL A CA 1
ATOM 1436 C C . VAL A 1 177 ? -32.021 -0.959 42.748 1.00 74.50 177 VAL A C 1
ATOM 1438 O O . VAL A 1 177 ? -32.739 -0.507 43.631 1.00 74.50 177 VAL A O 1
ATOM 1441 N N . ASN A 1 178 ? -32.518 -1.444 41.606 1.00 78.25 178 ASN A N 1
ATOM 1442 C CA . ASN A 1 178 ? -33.948 -1.374 41.285 1.00 78.25 178 ASN A CA 1
ATOM 1443 C C . ASN A 1 178 ? -34.815 -2.076 42.345 1.00 78.25 178 ASN A C 1
ATOM 1445 O O . ASN A 1 178 ? -35.845 -1.558 42.746 1.00 78.25 178 ASN A O 1
ATOM 1449 N N . LYS A 1 179 ? -34.385 -3.237 42.864 1.00 73.19 179 LYS A N 1
ATOM 1450 C CA . LYS A 1 179 ? -35.114 -3.934 43.941 1.00 73.19 179 LYS A CA 1
ATOM 1451 C C . LYS A 1 179 ? -35.088 -3.191 45.274 1.00 73.19 179 LYS A C 1
ATOM 1453 O O . LYS A 1 179 ? -35.984 -3.395 46.089 1.00 73.19 179 LYS A O 1
ATOM 1458 N N . LEU A 1 180 ? -34.048 -2.400 45.530 1.00 68.38 180 LEU A N 1
ATOM 1459 C CA . LEU A 1 180 ? -33.977 -1.530 46.701 1.00 68.38 180 LEU A CA 1
ATOM 1460 C C . LEU A 1 180 ? -34.889 -0.312 46.522 1.00 68.38 180 LEU A C 1
ATOM 1462 O O . LEU A 1 180 ? -35.612 0.014 47.457 1.00 68.38 180 LEU A O 1
ATOM 1466 N N . GLU A 1 181 ? -34.922 0.294 45.332 1.00 71.88 181 GLU A N 1
ATOM 1467 C CA . GLU A 1 181 ? -35.867 1.364 44.980 1.00 71.88 181 GLU A CA 1
ATOM 1468 C C . GLU A 1 181 ? -37.321 0.881 45.106 1.00 71.88 181 GLU A C 1
ATOM 1470 O O . GLU A 1 181 ? -38.098 1.481 45.847 1.00 71.88 181 GLU A O 1
ATOM 1475 N N . ASP A 1 182 ? -37.663 -0.276 44.529 1.00 72.31 182 ASP A N 1
ATOM 1476 C CA . ASP A 1 182 ? -38.999 -0.877 44.646 1.00 72.31 182 ASP A CA 1
ATOM 1477 C C . ASP A 1 182 ? -39.382 -1.166 46.113 1.00 72.31 182 ASP A C 1
ATOM 1479 O O . ASP A 1 182 ? -40.553 -1.085 46.494 1.00 72.31 182 ASP A O 1
ATOM 1483 N N . ALA A 1 183 ? -38.410 -1.533 46.958 1.00 67.88 183 ALA A N 1
ATOM 1484 C CA . ALA A 1 183 ? -38.638 -1.782 48.382 1.00 67.88 183 ALA A CA 1
ATOM 1485 C C . ALA A 1 183 ? -38.863 -0.483 49.170 1.00 67.88 183 ALA A C 1
ATOM 1487 O O . ALA A 1 183 ? -39.678 -0.469 50.093 1.00 67.88 183 ALA A O 1
ATOM 1488 N N . LEU A 1 184 ? -38.169 0.599 48.801 1.00 63.66 184 LEU A N 1
ATOM 1489 C CA . LEU A 1 184 ? -38.337 1.932 49.386 1.00 63.66 184 LEU A CA 1
ATOM 1490 C C . LEU A 1 184 ? -39.675 2.564 48.986 1.00 63.66 184 LEU A C 1
ATOM 1492 O O . LEU A 1 184 ? -40.339 3.161 49.830 1.00 63.66 184 LEU A O 1
ATOM 1496 N N . GLU A 1 185 ? -40.115 2.374 47.741 1.00 72.62 185 GLU A N 1
ATOM 1497 C CA . GLU A 1 185 ? -41.439 2.802 47.268 1.00 72.62 185 GLU A CA 1
ATOM 1498 C C . GLU A 1 185 ? -42.585 1.927 47.819 1.00 72.62 185 GLU A C 1
ATOM 1500 O O . GLU A 1 185 ? -43.762 2.199 47.579 1.00 72.62 185 GLU A O 1
ATOM 1505 N N . GLY A 1 186 ? -42.264 0.869 48.575 1.00 64.50 186 GLY A N 1
ATOM 1506 C CA . GLY A 1 186 ? -43.236 -0.061 49.153 1.00 64.50 186 GLY A CA 1
ATOM 1507 C C . GLY A 1 186 ? -43.896 -0.994 48.132 1.00 64.50 186 GLY A C 1
ATOM 1508 O O . GLY A 1 186 ? -44.798 -1.753 48.487 1.00 64.50 186 GLY A O 1
ATOM 1509 N N . VAL A 1 187 ? -43.440 -0.969 46.877 1.00 67.56 187 VAL A N 1
ATOM 1510 C CA . VAL A 1 187 ? -43.911 -1.822 45.776 1.00 67.56 187 VAL A CA 1
ATOM 1511 C C . VAL A 1 187 ? -43.392 -3.256 45.942 1.00 67.56 187 VAL A C 1
ATOM 1513 O O . VAL A 1 187 ? -44.054 -4.217 45.543 1.00 67.56 187 VAL A O 1
ATOM 1516 N N . TYR A 1 188 ? -42.241 -3.425 46.597 1.00 60.00 188 TYR A N 1
ATOM 1517 C CA . TYR A 1 188 ? -41.642 -4.721 46.892 1.00 60.00 188 TYR A CA 1
ATOM 1518 C C . TYR A 1 188 ? -41.644 -5.034 48.394 1.00 60.00 188 TYR A C 1
ATOM 1520 O O . TYR A 1 188 ? -40.892 -4.459 49.179 1.00 60.00 188 TYR A O 1
ATOM 1528 N N . GLN A 1 189 ? -42.449 -6.023 48.794 1.00 58.75 189 GLN A N 1
ATOM 1529 C CA . GLN A 1 189 ? -42.416 -6.621 50.131 1.00 58.75 189 GLN A CA 1
ATOM 1530 C C . GLN A 1 189 ? -41.709 -7.981 50.083 1.00 58.75 189 GLN A C 1
ATOM 1532 O O . GLN A 1 189 ? -42.245 -8.940 49.516 1.00 58.75 189 GLN A O 1
ATOM 1537 N N . PRO A 1 190 ? -40.520 -8.121 50.696 1.00 56.97 190 PRO A N 1
ATOM 1538 C CA . PRO A 1 190 ? -39.868 -9.417 50.812 1.00 56.97 190 PRO A CA 1
ATOM 1539 C C . PRO A 1 190 ? -40.766 -10.398 51.583 1.00 56.97 190 PRO A C 1
ATOM 1541 O O . PRO A 1 190 ? -41.273 -10.083 52.660 1.00 56.97 190 PRO A O 1
ATOM 1544 N N . ARG A 1 191 ? -40.967 -11.609 51.047 1.00 48.78 191 ARG A N 1
ATOM 1545 C CA . ARG A 1 191 ? -41.721 -12.672 51.735 1.00 48.78 191 ARG A CA 1
ATOM 1546 C C . ARG A 1 191 ? -41.035 -13.019 53.060 1.00 48.78 191 ARG A C 1
ATOM 1548 O O . ARG A 1 191 ? -39.936 -13.565 53.048 1.00 48.78 191 ARG A O 1
ATOM 1555 N N . GLY A 1 192 ? -41.704 -12.727 54.177 1.00 54.66 192 GLY A N 1
ATOM 1556 C CA . GLY A 1 192 ? -41.209 -13.017 55.529 1.00 54.66 192 GLY A CA 1
ATOM 1557 C C . GLY A 1 192 ? -41.509 -11.948 56.583 1.00 54.66 192 GLY A C 1
ATOM 1558 O O . GLY A 1 192 ? -41.251 -12.196 57.754 1.00 54.66 192 GLY A O 1
ATOM 1559 N N . TYR A 1 193 ? -42.063 -10.794 56.201 1.00 53.91 193 TYR A N 1
ATOM 1560 C CA . TYR A 1 193 ? -42.404 -9.731 57.150 1.00 53.91 193 TYR A CA 1
ATOM 1561 C C . TYR A 1 193 ? -43.764 -9.928 57.821 1.00 53.91 193 TYR A C 1
ATOM 1563 O O . TYR A 1 193 ? -44.767 -10.191 57.156 1.00 53.91 193 TYR A O 1
ATOM 1571 N N . GLY A 1 194 ? -43.784 -9.766 59.145 1.00 58.62 194 GLY A N 1
ATOM 1572 C CA . GLY A 1 194 ? -45.006 -9.610 59.930 1.00 58.62 194 GLY A CA 1
ATOM 1573 C C . GLY A 1 194 ? -45.455 -8.147 59.958 1.00 58.62 194 GLY A C 1
ATOM 1574 O O . GLY A 1 194 ? -44.640 -7.238 59.803 1.00 58.62 194 GLY A O 1
ATOM 1575 N N . ALA A 1 195 ? -46.753 -7.914 60.180 1.00 51.66 195 ALA A N 1
ATOM 1576 C CA . ALA A 1 195 ? -47.362 -6.576 60.201 1.00 51.66 195 ALA A CA 1
ATOM 1577 C C . ALA A 1 195 ? -46.652 -5.582 61.149 1.00 51.66 195 ALA A C 1
ATOM 1579 O O . ALA A 1 195 ? -46.581 -4.392 60.857 1.00 51.66 195 ALA A O 1
ATOM 1580 N N . SER A 1 196 ? -46.036 -6.085 62.224 1.00 47.88 196 SER A N 1
ATOM 1581 C CA . SER A 1 196 ? -45.272 -5.300 63.199 1.00 47.88 196 SER A CA 1
ATOM 1582 C C . SER A 1 196 ? -44.059 -4.573 62.614 1.00 47.88 196 SER A C 1
ATOM 1584 O O . SER A 1 196 ? -43.724 -3.482 63.066 1.00 47.88 196 SER A O 1
ATOM 1586 N N . ASP A 1 197 ? -43.406 -5.133 61.593 1.00 51.94 197 ASP A N 1
ATOM 1587 C CA . ASP A 1 197 ? -42.164 -4.561 61.056 1.00 51.94 197 ASP A CA 1
ATOM 1588 C C . ASP A 1 197 ? -42.420 -3.498 59.969 1.00 51.94 197 ASP A C 1
ATOM 1590 O O . ASP A 1 197 ? -41.488 -2.816 59.526 1.00 51.94 197 ASP A O 1
ATOM 1594 N N . LEU A 1 198 ? -43.674 -3.379 59.517 1.00 52.72 198 LEU A N 1
ATOM 1595 C CA . LEU A 1 198 ? -44.176 -2.300 58.661 1.00 52.72 198 LEU A CA 1
ATOM 1596 C C . LEU A 1 198 ? -44.602 -1.091 59.497 1.00 52.72 198 LEU A C 1
ATOM 1598 O O . LEU A 1 198 ? -44.299 0.043 59.127 1.00 52.72 198 LEU A O 1
ATOM 1602 N N . ASP A 1 199 ? -45.218 -1.327 60.655 1.00 52.44 199 ASP A N 1
ATOM 1603 C CA . ASP A 1 199 ? -45.605 -0.261 61.583 1.00 52.44 199 ASP A CA 1
ATOM 1604 C C . ASP A 1 199 ? -44.378 0.475 62.145 1.00 52.44 199 ASP A C 1
ATOM 1606 O O . ASP A 1 199 ? -44.371 1.704 62.221 1.00 52.44 199 ASP A O 1
ATOM 1610 N N . ILE A 1 200 ? -43.295 -0.252 62.447 1.00 52.66 200 ILE A N 1
ATOM 1611 C CA . ILE A 1 200 ? -42.030 0.343 62.913 1.00 52.66 200 ILE A CA 1
ATOM 1612 C C . ILE A 1 200 ? -41.376 1.197 61.814 1.00 52.66 200 ILE A C 1
ATOM 1614 O O . ILE A 1 200 ? -40.941 2.313 62.088 1.00 52.66 200 ILE A O 1
ATOM 1618 N N . ALA A 1 201 ? -41.359 0.731 60.561 1.00 50.09 201 ALA A N 1
ATOM 1619 C CA . ALA A 1 201 ? -40.821 1.510 59.440 1.00 50.09 201 ALA A CA 1
ATOM 1620 C C . ALA A 1 201 ? -41.651 2.779 59.165 1.00 50.09 201 ALA A C 1
ATOM 1622 O O . ALA A 1 201 ? -41.101 3.844 58.891 1.00 50.09 201 ALA A O 1
ATOM 1623 N N . THR A 1 202 ? -42.975 2.686 59.314 1.00 48.78 202 THR A N 1
ATOM 1624 C CA . THR A 1 202 ? -43.896 3.821 59.144 1.00 48.78 202 THR A CA 1
ATOM 1625 C C . THR A 1 202 ? -43.732 4.867 60.252 1.00 48.78 202 THR A C 1
ATOM 1627 O O . THR A 1 202 ? -43.894 6.062 60.003 1.00 48.78 202 THR A O 1
ATOM 1630 N N . LEU A 1 203 ? -43.391 4.438 61.472 1.00 50.28 203 LEU A N 1
ATOM 1631 C CA . LEU A 1 203 ? -43.093 5.326 62.599 1.00 50.28 203 LEU A CA 1
ATOM 1632 C C . LEU A 1 203 ? -41.766 6.073 62.424 1.00 50.28 203 LEU A C 1
ATOM 1634 O O . LEU A 1 203 ? -41.706 7.260 62.730 1.00 50.28 203 LEU A O 1
ATOM 1638 N N . VAL A 1 204 ? -40.730 5.410 61.903 1.00 49.50 204 VAL A N 1
ATOM 1639 C CA . VAL A 1 204 ? -39.418 6.035 61.654 1.00 49.50 204 VAL A CA 1
ATOM 1640 C C . VAL A 1 204 ? -39.479 7.044 60.502 1.00 49.50 204 VAL A C 1
ATOM 1642 O O . VAL A 1 204 ? -38.844 8.084 60.582 1.00 49.50 204 VAL A O 1
ATOM 1645 N N . PHE A 1 205 ? -40.293 6.797 59.471 1.00 43.09 205 PHE A N 1
ATOM 1646 C CA . PHE A 1 205 ? -40.440 7.706 58.324 1.00 43.09 205 PHE A CA 1
ATOM 1647 C C . PHE A 1 205 ? -41.261 8.980 58.622 1.00 43.09 205 PHE A C 1
ATOM 1649 O O . PHE A 1 205 ? -41.290 9.907 57.816 1.00 43.09 205 PHE A O 1
ATOM 1656 N N . ARG A 1 206 ? -41.982 9.029 59.752 1.00 41.56 206 ARG A N 1
ATOM 1657 C CA . ARG A 1 206 ? -42.824 10.176 60.157 1.00 41.56 206 ARG A CA 1
ATOM 1658 C C . ARG A 1 206 ? -42.183 11.093 61.207 1.00 41.56 206 ARG A C 1
ATOM 1660 O O . ARG A 1 206 ? -42.851 12.030 61.648 1.00 41.56 206 ARG A O 1
ATOM 1667 N N . LEU A 1 207 ? -40.942 10.823 61.605 1.00 38.44 207 LEU A N 1
ATOM 1668 C CA . LEU A 1 207 ? -40.104 11.713 62.417 1.00 38.44 207 LEU A CA 1
ATOM 1669 C C . LEU A 1 207 ? -39.179 12.528 61.510 1.00 38.44 207 LEU A C 1
ATOM 1671 O O . LEU A 1 207 ? -38.978 13.717 61.838 1.00 38.44 207 LEU A O 1
#

Foldseek 3Di:
DDDDPPDPDPFAFAPFAWQPADPVAPQCQQWALVLQCDDDPSHQQWHWDCVPVVTIGTGGPPAPRGDPDPPDHDPRSVVVVVVSVVLNVCSVDPDPPHDSSSGGNNVVVVVVVVVVVVVVVVVVVVVVVVVVVVVVVVVLVVLVVVLVVVCVPDDPPPLVVLVVVCVVVVHDSVVSVVQVVCVVVVVDDDPPDDPVVVVVVVVVVVD

Sequence (207 aa):
MCSDTCFLKPDIVCPGIPINWPDDLHTFFMSFPWARYHDGPDRLPFTVDITVPRLPRARSKLCSHLTIREDYPCEECGEVYAHVYHLIDIARNPKAHTN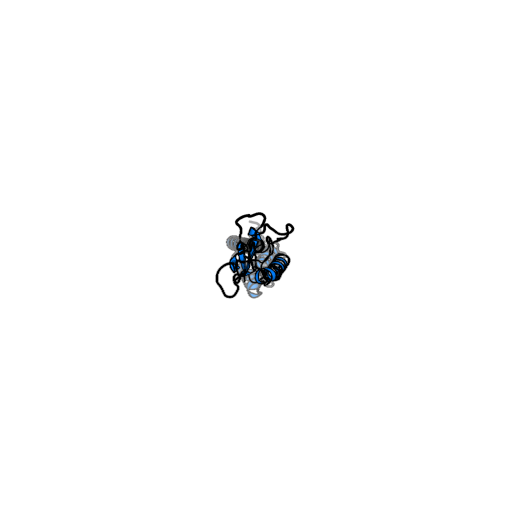YHYLGLAHMRDILVKKHADQVNQLKLQACNDSCKYMYTLTQLDDYNRLVMAISENDIPRIHQVINIALRNGASIREIVNKLEDALEGVYQPRGYGASDLDIATLVFRL

Organism: NCBI:txid116603